Protein AF-A0A519Z9K6-F1 (afdb_monomer_lite)

Structure (mmCIF, N/CA/C/O backbone):
data_AF-A0A519Z9K6-F1
#
_entry.id   AF-A0A519Z9K6-F1
#
loop_
_atom_site.group_PDB
_atom_site.id
_atom_site.type_symbol
_atom_site.label_atom_id
_atom_site.label_alt_id
_atom_site.label_comp_id
_atom_site.label_asym_id
_atom_site.label_entity_id
_atom_site.label_seq_id
_atom_site.pdbx_PDB_ins_code
_atom_site.Cartn_x
_atom_site.Cartn_y
_atom_site.Cartn_z
_atom_site.occupancy
_atom_site.B_iso_or_equiv
_atom_site.auth_seq_id
_atom_site.auth_comp_id
_atom_site.auth_asym_id
_atom_site.auth_atom_id
_atom_site.pdbx_PDB_model_num
ATOM 1 N N . MET A 1 1 ? 43.799 5.092 -38.089 1.00 51.88 1 MET A N 1
ATOM 2 C CA . MET A 1 1 ? 42.741 4.509 -38.948 1.00 51.88 1 MET A CA 1
ATOM 3 C C . MET A 1 1 ? 41.615 5.536 -39.103 1.00 51.88 1 MET A C 1
ATOM 5 O O . MET A 1 1 ? 40.994 5.881 -38.106 1.00 51.88 1 MET A O 1
ATOM 9 N N . LYS A 1 2 ? 41.400 6.134 -40.289 1.00 59.06 2 LYS A N 1
ATOM 10 C CA . LYS A 1 2 ? 40.308 7.113 -40.487 1.00 59.06 2 LYS A CA 1
ATOM 11 C C . LYS A 1 2 ? 38.975 6.360 -40.448 1.00 59.06 2 LYS A C 1
ATOM 13 O O . LYS A 1 2 ? 38.689 5.586 -41.353 1.00 59.06 2 LYS A O 1
ATOM 18 N N . LEU A 1 3 ? 38.186 6.574 -39.397 1.00 62.19 3 LEU A N 1
ATOM 19 C CA . LEU A 1 3 ? 36.852 5.987 -39.255 1.00 62.19 3 LEU A CA 1
ATOM 20 C C . LEU A 1 3 ? 36.009 6.323 -40.500 1.00 62.19 3 LEU A C 1
ATOM 22 O O . LEU A 1 3 ? 35.874 7.504 -40.841 1.00 62.19 3 LEU A O 1
ATOM 26 N N . ASN A 1 4 ? 35.484 5.297 -41.178 1.00 84.81 4 ASN A N 1
ATOM 27 C CA . ASN A 1 4 ? 34.683 5.435 -42.397 1.00 84.81 4 ASN A CA 1
ATOM 28 C C . ASN A 1 4 ? 33.538 6.446 -42.161 1.00 84.81 4 ASN A C 1
ATOM 30 O O . ASN A 1 4 ? 32.865 6.394 -41.131 1.00 84.81 4 ASN A O 1
ATOM 34 N N . ARG A 1 5 ? 33.310 7.379 -43.098 1.00 85.00 5 ARG A N 1
ATOM 35 C CA . ARG A 1 5 ? 32.233 8.387 -43.007 1.00 85.00 5 ARG A CA 1
ATOM 36 C C . ARG A 1 5 ? 30.866 7.743 -42.747 1.00 85.00 5 ARG A C 1
ATOM 38 O O . ARG A 1 5 ? 30.080 8.303 -41.990 1.00 85.00 5 ARG A O 1
ATOM 45 N N . THR A 1 6 ? 30.614 6.562 -43.310 1.00 85.81 6 THR A N 1
ATOM 46 C CA . THR A 1 6 ? 29.388 5.787 -43.069 1.00 85.81 6 THR A CA 1
ATOM 47 C C . THR A 1 6 ? 29.288 5.327 -41.616 1.00 85.81 6 THR A C 1
ATOM 49 O O . THR A 1 6 ? 28.257 5.527 -40.984 1.00 85.81 6 THR A O 1
ATOM 52 N N . PHE A 1 7 ? 30.380 4.815 -41.043 1.00 89.81 7 PHE A N 1
ATOM 53 C CA . PHE A 1 7 ? 30.428 4.403 -39.638 1.00 89.81 7 PHE A CA 1
ATOM 54 C C . PHE A 1 7 ? 30.193 5.586 -38.687 1.00 89.81 7 PHE A C 1
ATOM 56 O O . PHE A 1 7 ? 29.423 5.471 -37.741 1.00 89.81 7 PHE A O 1
ATOM 63 N N . LYS A 1 8 ? 30.778 6.760 -38.976 1.00 88.19 8 LYS A N 1
ATOM 64 C CA . LYS A 1 8 ? 30.510 7.988 -38.202 1.00 88.19 8 LYS A CA 1
ATOM 65 C C . LYS A 1 8 ? 29.032 8.383 -38.235 1.00 88.19 8 LYS A C 1
ATOM 67 O O . LYS A 1 8 ? 28.487 8.743 -37.200 1.00 88.19 8 LYS A O 1
ATOM 72 N N . ARG A 1 9 ? 28.380 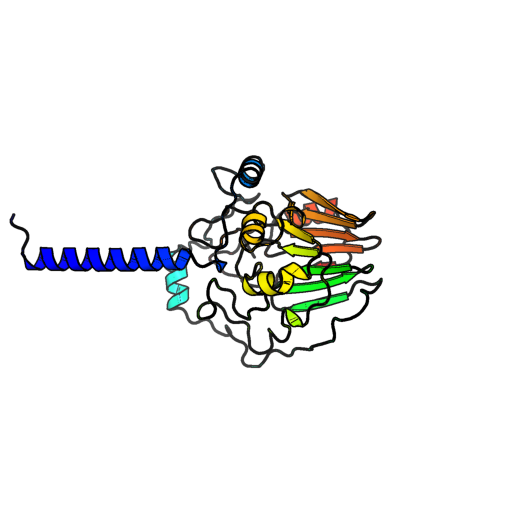8.303 -39.402 1.00 92.00 9 ARG A N 1
ATOM 73 C CA . ARG A 1 9 ? 26.944 8.603 -39.543 1.00 92.00 9 ARG A CA 1
ATOM 74 C C . ARG A 1 9 ? 26.070 7.608 -38.778 1.00 92.00 9 ARG A C 1
ATOM 76 O O . ARG A 1 9 ? 25.154 8.046 -38.096 1.00 92.00 9 ARG A O 1
ATOM 83 N N . ILE A 1 10 ? 26.385 6.311 -38.840 1.00 93.50 10 ILE A N 1
ATOM 84 C CA . ILE A 1 10 ? 25.684 5.268 -38.070 1.00 93.50 10 ILE A CA 1
ATOM 85 C C . ILE A 1 10 ? 25.831 5.525 -36.568 1.00 93.50 10 ILE A C 1
ATOM 87 O O . ILE A 1 10 ? 24.842 5.516 -35.846 1.00 93.50 10 ILE A O 1
ATOM 91 N N . MET A 1 11 ? 27.044 5.818 -36.098 1.00 93.69 11 MET A N 1
ATOM 92 C CA . MET A 1 11 ? 27.301 6.102 -34.686 1.00 93.69 11 MET A CA 1
ATOM 93 C C . MET A 1 11 ? 26.552 7.352 -34.205 1.00 93.69 11 MET A C 1
ATOM 95 O O . MET A 1 11 ? 25.951 7.325 -33.137 1.00 93.69 11 MET A O 1
ATOM 99 N N . ILE A 1 12 ? 26.532 8.428 -35.001 1.00 94.69 12 ILE A N 1
ATOM 100 C CA . ILE A 1 12 ? 25.743 9.630 -34.689 1.00 94.69 12 ILE A CA 1
ATOM 101 C C . ILE A 1 12 ? 24.250 9.292 -34.634 1.00 94.69 12 ILE A C 1
ATOM 103 O O . ILE A 1 12 ? 23.583 9.687 -33.686 1.00 94.69 12 ILE A O 1
ATOM 107 N N . ALA A 1 13 ? 23.728 8.532 -35.601 1.00 94.75 13 ALA A N 1
ATOM 108 C CA . ALA A 1 13 ? 22.324 8.127 -35.607 1.00 94.75 13 ALA A CA 1
ATOM 109 C C . ALA A 1 13 ? 21.961 7.292 -34.368 1.00 94.75 13 ALA A C 1
ATOM 111 O O . ALA A 1 13 ? 20.952 7.569 -33.728 1.00 94.75 13 ALA A O 1
ATOM 112 N N . LEU A 1 14 ? 22.805 6.331 -33.977 1.00 95.12 14 LEU A N 1
ATOM 113 C CA . LEU A 1 14 ? 22.612 5.539 -32.758 1.00 95.12 14 LEU A CA 1
ATOM 114 C C . LEU A 1 14 ? 22.617 6.413 -31.500 1.00 95.12 14 LEU A C 1
ATOM 116 O O . LEU A 1 14 ? 21.745 6.256 -30.651 1.00 95.12 14 LEU A O 1
ATOM 120 N N . LEU A 1 15 ? 23.552 7.361 -31.391 1.00 96.00 15 LEU A N 1
ATOM 121 C CA . LEU A 1 15 ? 23.600 8.294 -30.263 1.00 96.00 15 LEU A CA 1
ATOM 122 C C . LEU A 1 15 ? 22.357 9.187 -30.204 1.00 96.00 15 LEU A C 1
ATOM 124 O O . LEU A 1 15 ? 21.832 9.419 -29.119 1.00 96.00 15 LEU A O 1
ATOM 128 N N . VAL A 1 16 ? 21.856 9.648 -31.353 1.00 96.25 16 VAL A N 1
ATOM 129 C CA . VAL A 1 16 ? 20.603 10.411 -31.424 1.00 96.25 16 VAL A CA 1
ATOM 130 C C . VAL A 1 16 ? 19.424 9.551 -30.970 1.00 96.25 16 VAL A C 1
ATOM 132 O O . VAL A 1 16 ? 18.635 10.008 -30.151 1.00 96.25 16 VAL A O 1
ATOM 135 N N . VAL A 1 17 ? 19.324 8.300 -31.430 1.00 96.06 17 VAL A N 1
ATOM 136 C CA . VAL A 1 17 ? 18.256 7.375 -31.012 1.00 96.06 17 VAL A CA 1
ATOM 137 C C . VAL A 1 17 ? 18.302 7.120 -29.503 1.00 96.06 17 VAL A C 1
ATOM 139 O O . VAL A 1 17 ? 17.273 7.223 -28.841 1.00 96.06 17 VAL A O 1
ATOM 142 N N . ILE A 1 18 ? 19.483 6.857 -28.938 1.00 95.69 18 ILE A N 1
ATOM 143 C CA . ILE A 1 18 ? 19.663 6.671 -27.489 1.00 95.69 18 ILE A CA 1
ATOM 144 C C . ILE A 1 18 ? 19.308 7.950 -26.726 1.00 95.69 18 ILE A C 1
ATOM 146 O O . ILE A 1 18 ? 18.654 7.876 -25.686 1.00 95.69 18 ILE A O 1
ATOM 150 N N . GLY A 1 19 ? 19.703 9.118 -27.239 1.00 96.69 19 GLY A N 1
ATOM 151 C CA . GLY A 1 19 ? 19.386 10.412 -26.642 1.00 96.69 19 GLY A CA 1
ATOM 152 C C . GLY A 1 19 ? 17.881 10.673 -26.602 1.00 96.69 19 GLY A C 1
ATOM 153 O O . GLY A 1 19 ? 17.344 11.008 -25.549 1.00 96.69 19 GLY A O 1
ATOM 154 N N . VAL A 1 20 ? 17.185 10.445 -27.719 1.00 96.56 20 VAL A N 1
ATOM 155 C CA . VAL A 1 20 ? 15.722 10.579 -27.813 1.00 96.56 20 VAL A CA 1
ATOM 156 C C . VAL A 1 20 ? 15.021 9.578 -26.898 1.00 96.56 20 VAL A C 1
ATOM 158 O O . VAL A 1 20 ? 14.104 9.959 -26.177 1.00 96.56 20 VAL A O 1
ATOM 161 N N . PHE A 1 21 ? 15.467 8.320 -26.875 1.00 95.56 21 PHE A N 1
ATOM 162 C CA . PHE A 1 21 ? 14.898 7.296 -26.001 1.00 95.56 21 PHE A CA 1
ATOM 163 C C . PHE A 1 21 ? 15.078 7.643 -24.518 1.00 95.56 21 PHE A C 1
ATOM 165 O O . PHE A 1 21 ? 14.119 7.604 -23.754 1.00 95.56 21 PHE A O 1
ATOM 172 N N . THR A 1 22 ? 16.283 8.056 -24.120 1.00 94.31 22 THR A N 1
ATOM 173 C CA . THR A 1 22 ? 16.575 8.490 -22.745 1.00 94.31 22 THR A CA 1
ATOM 174 C C . THR A 1 22 ? 15.705 9.677 -22.343 1.00 94.31 22 THR A C 1
ATOM 176 O O . THR A 1 22 ? 15.141 9.679 -21.252 1.00 94.31 22 THR A O 1
ATOM 179 N N . LEU A 1 23 ? 15.549 10.668 -23.228 1.00 95.50 23 LEU A N 1
ATOM 180 C CA . LEU A 1 23 ? 14.687 11.820 -22.977 1.00 95.50 23 LEU A CA 1
ATOM 181 C C . LEU A 1 23 ? 13.213 11.411 -22.850 1.00 95.50 23 LEU A C 1
ATOM 183 O O . LEU A 1 23 ? 12.525 11.894 -21.955 1.00 95.50 23 LEU A O 1
ATOM 187 N N . ALA A 1 24 ? 12.734 10.504 -23.703 1.00 94.81 24 ALA A N 1
ATOM 188 C CA . ALA A 1 24 ? 11.368 9.994 -23.634 1.00 94.81 24 ALA A CA 1
ATOM 189 C C . ALA A 1 24 ? 11.103 9.258 -22.311 1.00 94.81 24 ALA A C 1
ATOM 191 O O . ALA A 1 24 ? 10.092 9.521 -21.663 1.00 94.81 24 ALA A O 1
ATOM 192 N N . VAL A 1 25 ? 12.031 8.399 -21.869 1.00 93.12 25 VAL A N 1
ATOM 193 C CA . VAL A 1 25 ? 11.959 7.734 -20.557 1.00 93.12 25 VAL A CA 1
ATOM 194 C C . VAL A 1 25 ? 11.981 8.763 -19.429 1.00 93.12 25 VAL A C 1
ATOM 196 O O . VAL A 1 25 ? 11.166 8.677 -18.517 1.00 93.12 25 VAL A O 1
ATOM 199 N N . PHE A 1 26 ? 12.862 9.764 -19.497 1.00 94.06 26 PHE A N 1
ATOM 200 C CA . PHE A 1 26 ? 12.925 10.817 -18.486 1.00 94.06 26 PHE A CA 1
ATOM 201 C C . PHE A 1 26 ? 11.591 11.562 -18.360 1.00 94.06 26 PHE A C 1
ATOM 203 O O . PHE A 1 26 ? 11.073 11.661 -17.253 1.00 94.06 26 PHE A O 1
ATOM 210 N N . ILE A 1 27 ? 11.008 12.020 -19.475 1.00 94.06 27 ILE A N 1
ATOM 211 C CA . ILE A 1 27 ? 9.705 12.708 -19.499 1.00 94.06 27 ILE A CA 1
ATOM 212 C C . ILE A 1 27 ? 8.588 11.792 -18.983 1.00 94.06 27 ILE A C 1
ATOM 214 O O . ILE A 1 27 ? 7.723 12.239 -18.234 1.00 94.06 27 ILE A O 1
ATOM 218 N N . PHE A 1 28 ? 8.609 10.508 -19.346 1.00 94.12 28 PHE A N 1
ATOM 219 C CA . PHE A 1 28 ? 7.635 9.530 -18.864 1.00 94.12 28 PHE A CA 1
ATOM 220 C C . PHE A 1 28 ? 7.689 9.356 -17.339 1.00 94.12 28 PHE A C 1
ATOM 222 O O . PHE A 1 28 ? 6.648 9.289 -16.695 1.00 94.12 28 PHE A O 1
ATOM 229 N N . LEU A 1 29 ? 8.882 9.362 -16.743 1.00 93.25 29 LEU A N 1
ATOM 230 C CA . LEU A 1 29 ? 9.052 9.276 -15.288 1.00 93.25 29 LEU A CA 1
ATOM 231 C C . LEU A 1 29 ? 8.652 10.561 -14.540 1.00 93.25 29 LEU A C 1
ATOM 233 O O . LEU A 1 29 ? 8.567 10.531 -13.317 1.00 93.25 29 LEU A O 1
ATOM 237 N N . GLN A 1 30 ? 8.403 11.677 -15.240 1.00 92.31 30 GLN A N 1
ATOM 238 C CA . GLN A 1 30 ? 7.899 12.921 -14.634 1.00 92.31 30 GLN A CA 1
ATOM 239 C C . GLN A 1 30 ? 6.366 12.961 -14.504 1.00 92.31 30 GLN A C 1
ATOM 241 O O . GLN A 1 30 ? 5.822 13.963 -14.042 1.00 92.31 30 GLN A O 1
ATOM 246 N N . GLN A 1 31 ? 5.643 11.918 -14.933 1.00 95.25 31 GLN A N 1
ATOM 247 C CA . GLN A 1 31 ? 4.186 11.867 -14.772 1.00 95.25 31 GLN A CA 1
ATOM 248 C C . GLN A 1 31 ? 3.814 11.883 -13.283 1.00 95.25 31 GLN A C 1
ATOM 250 O O . GLN A 1 31 ? 4.420 11.180 -12.474 1.00 95.25 31 GLN A O 1
ATOM 255 N N . SER A 1 32 ? 2.779 12.642 -12.913 1.00 96.12 32 SER A N 1
ATOM 256 C CA . SER A 1 32 ? 2.402 12.831 -11.505 1.00 96.12 32 SER A CA 1
ATOM 257 C C . SER A 1 32 ? 2.052 11.528 -10.782 1.00 96.12 32 SER A C 1
ATOM 259 O O . SER A 1 32 ? 2.253 11.427 -9.575 1.00 96.12 32 SER A O 1
ATOM 261 N N . SER A 1 33 ? 1.606 10.503 -11.508 1.00 96.06 33 SER A N 1
ATOM 262 C CA . SER A 1 33 ? 1.291 9.172 -10.979 1.00 96.06 33 SER A CA 1
ATOM 263 C C . SER A 1 33 ? 2.494 8.433 -10.371 1.00 96.06 33 SER A C 1
ATOM 265 O O . SER A 1 33 ? 2.295 7.541 -9.543 1.00 96.06 33 SER A O 1
ATOM 267 N N . PHE A 1 34 ? 3.735 8.805 -10.712 1.00 96.94 34 PHE A N 1
ATOM 268 C CA . PHE A 1 34 ? 4.944 8.293 -10.048 1.00 96.94 34 PHE A CA 1
ATOM 269 C C . PHE A 1 34 ? 5.115 8.843 -8.622 1.00 96.94 34 PHE A C 1
ATOM 271 O O . PHE A 1 34 ? 5.795 8.232 -7.799 1.00 96.94 34 PHE A O 1
ATOM 278 N N . GLY A 1 35 ? 4.458 9.962 -8.305 1.00 97.06 35 GLY A N 1
ATOM 279 C CA . GLY A 1 35 ? 4.530 10.633 -7.011 1.00 97.06 35 GLY A CA 1
ATOM 280 C C . GLY A 1 35 ? 5.929 11.171 -6.685 1.00 97.06 35 GLY A C 1
ATOM 281 O O . GLY A 1 35 ? 6.705 11.489 -7.584 1.00 97.06 35 GLY A O 1
ATOM 282 N N . ALA A 1 36 ? 6.259 11.281 -5.395 1.00 97.19 36 ALA A N 1
ATOM 283 C CA . ALA A 1 36 ? 7.544 11.803 -4.933 1.00 97.19 36 ALA A CA 1
ATOM 284 C C . ALA A 1 36 ? 8.249 10.850 -3.959 1.00 97.19 36 ALA A C 1
ATOM 286 O O . ALA A 1 36 ? 7.609 10.159 -3.173 1.00 97.19 36 ALA A O 1
ATOM 287 N N . ALA A 1 37 ? 9.583 10.857 -3.977 1.00 96.69 37 ALA A N 1
ATOM 288 C CA . ALA A 1 37 ? 10.380 10.155 -2.976 1.00 96.69 37 ALA A CA 1
ATOM 289 C C . ALA A 1 37 ? 10.351 10.894 -1.620 1.00 96.69 37 ALA A C 1
ATOM 291 O O . ALA A 1 37 ? 10.241 12.127 -1.601 1.00 96.69 37 ALA A O 1
ATOM 292 N N . PRO A 1 38 ? 10.525 10.186 -0.485 1.00 97.88 38 PRO A N 1
ATOM 293 C CA . PRO A 1 38 ? 10.701 10.825 0.814 1.00 97.88 38 PRO A CA 1
ATOM 294 C C . PRO A 1 38 ? 11.820 11.872 0.795 1.00 97.88 38 PRO A C 1
ATOM 296 O O . PRO A 1 38 ? 12.921 11.623 0.304 1.00 97.88 38 PRO A O 1
ATOM 299 N N . SER A 1 39 ? 11.550 13.041 1.371 1.00 98.00 39 SER A N 1
ATOM 300 C CA . SER A 1 39 ? 12.506 14.144 1.500 1.00 98.00 39 SER A CA 1
ATOM 301 C C . SER A 1 39 ? 12.375 14.825 2.869 1.00 98.00 39 SER A C 1
ATOM 303 O O . SER A 1 39 ? 11.468 14.508 3.645 1.00 98.00 39 SER A O 1
ATOM 305 N N . GLY A 1 40 ? 13.315 15.716 3.204 1.00 97.88 40 GLY A N 1
ATOM 306 C CA . GLY A 1 40 ? 13.288 16.494 4.448 1.00 97.88 40 GLY A CA 1
ATOM 307 C C . GLY A 1 40 ? 13.129 15.634 5.709 1.00 97.88 40 GLY A C 1
ATOM 308 O O . GLY A 1 40 ? 13.752 14.581 5.843 1.00 97.88 40 GLY A O 1
ATOM 309 N N . ALA A 1 41 ? 12.260 16.067 6.626 1.00 97.94 41 ALA A N 1
ATOM 310 C CA . ALA A 1 41 ? 12.020 15.380 7.899 1.00 97.94 41 ALA A CA 1
ATOM 311 C C . ALA A 1 41 ? 11.522 13.932 7.730 1.00 97.94 41 ALA A C 1
ATOM 313 O O . ALA A 1 41 ? 11.891 13.061 8.522 1.00 97.94 41 ALA A O 1
ATOM 314 N N . ARG A 1 42 ? 10.734 13.654 6.681 1.00 98.25 42 ARG A N 1
ATOM 315 C CA . ARG A 1 42 ? 10.255 12.300 6.371 1.00 98.25 42 ARG A CA 1
ATOM 316 C C . ARG A 1 42 ? 11.408 11.382 5.982 1.00 98.25 42 ARG A C 1
ATOM 318 O O . ARG A 1 42 ? 11.492 10.274 6.499 1.00 98.25 42 ARG A O 1
ATOM 325 N N . LEU A 1 43 ? 12.333 11.853 5.143 1.00 98.56 43 LEU A N 1
ATOM 326 C CA . LEU A 1 43 ? 13.529 11.084 4.785 1.00 98.56 43 LEU A CA 1
ATOM 327 C C . LEU A 1 43 ? 14.423 10.815 6.003 1.00 98.56 43 LEU A C 1
ATOM 329 O O . LEU A 1 43 ? 14.932 9.710 6.155 1.00 98.56 43 LEU A O 1
ATOM 333 N N . GLU A 1 44 ? 14.587 11.792 6.894 1.00 98.56 44 GLU A N 1
ATOM 334 C CA . GLU A 1 44 ? 15.351 11.591 8.132 1.00 98.56 44 GLU A CA 1
ATOM 335 C C . GLU A 1 44 ? 14.660 10.623 9.102 1.00 98.56 44 GLU A C 1
ATOM 337 O O . GLU A 1 44 ? 15.323 9.958 9.896 1.00 98.56 44 GLU A O 1
ATOM 342 N N . ARG A 1 45 ? 13.329 10.498 9.057 1.00 98.38 45 ARG A N 1
ATOM 343 C CA . ARG A 1 45 ? 12.614 9.431 9.771 1.00 98.38 45 ARG A CA 1
ATOM 344 C C . ARG A 1 45 ? 12.811 8.071 9.098 1.00 98.38 45 ARG A C 1
ATOM 346 O O . ARG A 1 45 ? 13.161 7.128 9.793 1.00 98.38 45 ARG A O 1
ATOM 353 N N . VAL A 1 46 ? 12.683 7.992 7.772 1.00 98.75 46 VAL A N 1
ATOM 354 C CA . VAL A 1 46 ? 12.970 6.778 6.983 1.00 98.75 46 VAL A CA 1
ATOM 355 C C . VAL A 1 46 ? 14.370 6.243 7.288 1.00 98.75 46 VAL A C 1
ATOM 357 O O . VAL A 1 46 ? 14.514 5.078 7.620 1.00 98.75 46 VAL A O 1
ATOM 360 N N . LYS A 1 47 ? 15.401 7.093 7.283 1.00 98.50 47 LYS A N 1
ATOM 361 C CA . LYS A 1 47 ? 16.786 6.682 7.583 1.00 98.50 47 LYS A CA 1
ATOM 362 C C . LYS A 1 47 ? 17.011 6.185 9.017 1.00 98.50 47 LYS A C 1
ATOM 364 O O . LYS A 1 47 ? 18.030 5.553 9.270 1.00 98.50 47 LYS A O 1
ATOM 369 N N . ARG A 1 48 ? 16.120 6.520 9.957 1.00 98.31 48 ARG A N 1
ATOM 370 C CA . ARG A 1 48 ? 16.185 6.074 11.362 1.00 98.31 48 ARG A CA 1
ATOM 371 C C . ARG A 1 48 ? 15.429 4.770 11.610 1.00 98.31 48 ARG A C 1
ATOM 373 O O . ARG A 1 48 ? 15.577 4.199 12.686 1.00 98.31 48 ARG A O 1
ATOM 380 N N . SER A 1 49 ? 14.630 4.329 10.644 1.00 98.50 49 SER A N 1
ATOM 381 C CA . SER A 1 49 ? 13.929 3.054 10.690 1.00 98.50 49 SER A CA 1
ATOM 382 C C . SER A 1 49 ? 14.932 1.895 10.783 1.00 98.50 49 SER A C 1
ATOM 384 O O . SER A 1 49 ? 15.854 1.838 9.964 1.00 98.50 49 SER A O 1
ATOM 386 N N . PRO A 1 50 ? 14.779 0.948 11.726 1.00 97.69 50 PRO A N 1
ATOM 387 C CA . PRO A 1 50 ? 15.630 -0.243 11.776 1.00 97.69 50 PRO A CA 1
ATOM 388 C C . PRO A 1 50 ? 15.476 -1.165 10.552 1.00 97.69 50 PRO A C 1
ATOM 390 O O . PRO A 1 50 ? 16.315 -2.034 10.327 1.00 97.69 50 PRO A O 1
ATOM 393 N N . GLN A 1 51 ? 14.424 -0.978 9.756 1.00 97.44 51 GLN A N 1
ATOM 394 C CA . GLN A 1 51 ? 14.113 -1.711 8.535 1.00 97.44 51 GLN A CA 1
ATOM 395 C C . GLN A 1 51 ? 14.798 -1.091 7.309 1.00 97.44 51 GLN A C 1
ATOM 397 O O . GLN A 1 51 ? 14.809 -1.713 6.247 1.00 97.44 51 GLN A O 1
ATOM 402 N N . TYR A 1 52 ? 15.354 0.121 7.427 1.00 98.25 52 TYR A N 1
ATOM 403 C CA . TYR A 1 52 ? 16.017 0.831 6.337 1.00 98.25 52 TYR A CA 1
ATOM 404 C C . TYR A 1 52 ? 17.537 0.634 6.399 1.00 98.25 52 TYR A C 1
ATOM 406 O O . TYR A 1 52 ? 18.249 1.305 7.144 1.00 98.25 52 TYR A O 1
ATOM 414 N N . VAL A 1 53 ? 18.043 -0.293 5.588 1.00 96.75 53 VAL A N 1
ATOM 415 C CA . VAL A 1 53 ? 19.443 -0.739 5.580 1.00 96.75 53 VAL A CA 1
ATOM 416 C C . VAL A 1 53 ? 20.065 -0.441 4.216 1.00 96.75 53 VAL A C 1
ATOM 418 O O . VAL A 1 53 ? 19.431 -0.621 3.180 1.00 96.75 53 VAL A O 1
ATOM 421 N N . ASP A 1 54 ? 21.296 0.076 4.201 1.00 95.38 54 ASP A N 1
ATOM 422 C CA . ASP A 1 54 ? 22.058 0.376 2.975 1.00 95.38 54 ASP A CA 1
ATOM 423 C C . ASP A 1 54 ? 21.296 1.221 1.935 1.00 95.38 54 ASP A C 1
ATOM 425 O O . ASP A 1 54 ? 21.475 1.111 0.721 1.00 95.38 54 ASP A O 1
ATOM 429 N N . GLY A 1 55 ? 20.438 2.120 2.423 1.00 96.75 55 GLY A N 1
ATOM 430 C CA . GLY A 1 55 ? 19.669 3.029 1.583 1.00 96.75 55 GLY A CA 1
ATOM 431 C C . GLY A 1 55 ? 18.389 2.432 0.999 1.00 96.75 55 GLY A C 1
ATOM 432 O O . GLY A 1 55 ? 17.862 3.021 0.056 1.00 96.75 55 GLY A O 1
ATOM 433 N N . ALA A 1 56 ? 17.875 1.315 1.507 1.00 97.81 56 ALA A N 1
ATOM 434 C CA . ALA A 1 56 ? 16.587 0.756 1.109 1.00 97.81 56 ALA A CA 1
ATOM 435 C C . ALA A 1 56 ? 15.898 0.045 2.282 1.00 97.81 56 ALA A C 1
ATOM 437 O O . ALA A 1 56 ? 16.554 -0.445 3.195 1.00 97.81 56 ALA A O 1
ATOM 438 N N . PHE A 1 57 ? 14.573 -0.055 2.247 1.00 98.50 57 PHE A N 1
ATOM 439 C CA . PHE A 1 57 ? 13.855 -0.949 3.149 1.00 98.50 57 PHE A CA 1
ATOM 440 C C . PHE A 1 57 ? 14.156 -2.417 2.819 1.00 98.50 57 PHE A C 1
ATOM 442 O O . PHE A 1 57 ? 14.301 -2.789 1.647 1.00 98.50 57 PHE A O 1
ATOM 449 N N . ALA A 1 58 ? 14.241 -3.247 3.857 1.00 97.62 58 ALA A N 1
ATOM 450 C CA . ALA A 1 58 ? 14.560 -4.665 3.763 1.00 97.62 58 ALA A CA 1
ATOM 451 C C . ALA A 1 58 ? 13.541 -5.536 4.514 1.00 97.62 58 ALA A C 1
ATOM 453 O O . ALA A 1 58 ? 12.982 -5.148 5.539 1.00 97.62 58 ALA A O 1
ATOM 454 N N . ASN A 1 59 ? 13.326 -6.748 4.001 1.00 97.44 59 ASN A N 1
ATOM 455 C CA . ASN A 1 59 ? 12.521 -7.768 4.671 1.00 97.44 59 ASN A CA 1
ATOM 456 C C . ASN A 1 59 ? 13.271 -8.371 5.869 1.00 97.44 59 ASN A C 1
ATOM 458 O O . ASN A 1 59 ? 14.499 -8.376 5.904 1.00 97.44 59 ASN A O 1
ATOM 462 N N . GLN A 1 60 ? 12.526 -8.937 6.826 1.00 95.44 60 GLN A N 1
ATOM 463 C CA . GLN A 1 60 ? 13.106 -9.618 7.996 1.00 95.44 60 GLN A CA 1
ATOM 464 C C . GLN A 1 60 ? 13.874 -10.888 7.608 1.00 95.44 60 GLN A C 1
ATOM 466 O O . GLN A 1 60 ? 14.922 -11.181 8.180 1.00 95.44 60 GLN A O 1
ATOM 471 N N . SER A 1 61 ? 13.348 -11.628 6.632 1.00 96.00 61 SER A N 1
ATOM 472 C CA . SER A 1 61 ? 14.017 -12.776 6.022 1.00 96.00 61 SER A CA 1
ATOM 473 C C . SER A 1 61 ? 14.600 -12.405 4.665 1.00 96.00 61 SER A C 1
ATOM 475 O O . SER A 1 61 ? 14.057 -11.560 3.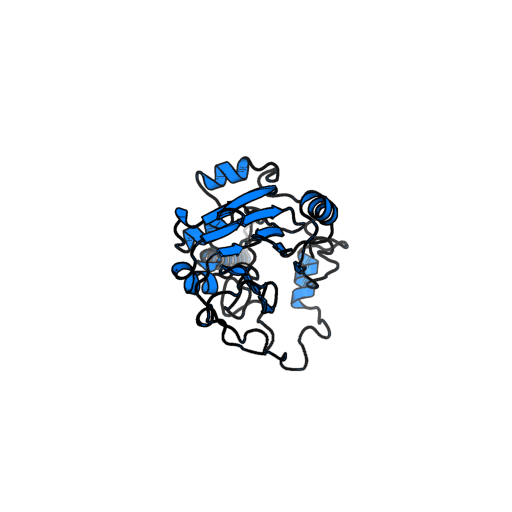943 1.00 96.00 61 SER A O 1
ATOM 477 N N . GLU A 1 62 ? 15.673 -13.099 4.279 1.00 94.31 62 GLU A N 1
ATOM 478 C CA . GLU A 1 62 ? 16.275 -12.958 2.955 1.00 94.31 62 GLU A CA 1
ATOM 479 C C . GLU A 1 62 ? 15.207 -13.116 1.865 1.00 94.31 62 GLU A C 1
ATOM 481 O O . GLU A 1 62 ? 14.456 -14.094 1.812 1.00 94.31 62 GLU A O 1
ATOM 486 N N . THR A 1 63 ? 15.098 -12.101 1.015 1.00 95.12 63 THR A N 1
ATOM 487 C CA . THR A 1 63 ? 14.073 -12.024 -0.024 1.00 95.12 63 THR A CA 1
ATOM 488 C C . THR A 1 63 ? 14.741 -11.512 -1.295 1.00 95.12 63 THR A C 1
ATOM 490 O O . THR A 1 63 ? 14.813 -10.298 -1.505 1.00 95.12 63 THR A O 1
ATOM 493 N N . PRO A 1 64 ? 15.311 -12.410 -2.119 1.00 92.62 64 PRO A N 1
ATOM 494 C CA . PRO A 1 64 ? 15.957 -12.002 -3.356 1.00 92.62 64 PRO A CA 1
ATOM 495 C C . PRO A 1 64 ? 14.919 -11.413 -4.314 1.00 92.62 64 PRO A C 1
ATOM 497 O O . PRO A 1 64 ? 13.759 -11.822 -4.325 1.00 92.62 64 PRO A O 1
ATOM 500 N N . THR A 1 65 ? 15.347 -10.470 -5.157 1.00 89.50 65 THR A N 1
ATOM 501 C CA . THR A 1 65 ? 14.464 -9.854 -6.164 1.00 89.50 65 THR A CA 1
ATOM 502 C C . THR A 1 65 ? 13.854 -10.883 -7.113 1.00 89.50 65 THR A C 1
ATOM 504 O O . THR A 1 65 ? 12.718 -10.709 -7.546 1.00 89.50 65 THR A O 1
ATOM 507 N N . PHE A 1 66 ? 14.607 -11.938 -7.428 1.00 92.50 66 PHE A N 1
ATOM 508 C CA . PHE A 1 66 ? 14.139 -13.055 -8.230 1.00 92.50 66 PHE A CA 1
ATOM 509 C C . PHE A 1 66 ? 14.400 -14.377 -7.510 1.00 92.50 66 PHE A C 1
ATOM 511 O O . PHE A 1 66 ? 15.416 -14.554 -6.841 1.00 92.50 66 PHE A O 1
ATOM 518 N N . THR A 1 67 ? 13.484 -15.318 -7.684 1.00 92.38 67 THR A N 1
ATOM 519 C CA . THR A 1 67 ? 13.553 -16.694 -7.178 1.00 92.38 67 THR A CA 1
ATOM 520 C C . THR A 1 67 ? 13.567 -17.677 -8.352 1.00 92.38 67 THR A C 1
ATOM 522 O O . THR A 1 67 ? 13.481 -17.270 -9.513 1.00 92.38 67 THR A O 1
ATOM 525 N N . GLY A 1 68 ? 13.782 -18.968 -8.077 1.00 88.44 68 GLY A N 1
ATOM 526 C CA . GLY A 1 68 ? 13.732 -20.012 -9.110 1.00 88.44 68 GLY A CA 1
ATOM 527 C C . GLY A 1 68 ? 14.773 -19.868 -10.231 1.00 88.44 68 GLY A C 1
ATOM 528 O O . GLY A 1 68 ? 14.544 -20.346 -11.336 1.00 88.44 68 GLY A O 1
ATOM 529 N N . GLY A 1 69 ? 15.890 -19.169 -9.984 1.00 88.75 69 GLY A N 1
ATOM 530 C CA . GLY A 1 69 ? 16.894 -18.852 -11.012 1.00 88.75 69 GLY A CA 1
ATOM 531 C C . GLY A 1 69 ? 16.459 -17.767 -12.007 1.00 88.75 69 GLY A C 1
ATOM 532 O O . GLY A 1 69 ? 17.129 -17.554 -13.017 1.00 88.75 69 GLY A O 1
ATOM 533 N N . GLY A 1 70 ? 15.346 -17.081 -11.735 1.00 88.50 70 GLY A N 1
ATOM 534 C CA . GLY A 1 70 ? 14.859 -15.974 -12.542 1.00 88.50 70 GLY A CA 1
ATOM 535 C C . GLY A 1 70 ? 15.835 -14.799 -12.582 1.00 88.50 70 GLY A C 1
ATOM 536 O O . GLY A 1 70 ? 16.561 -14.504 -11.637 1.00 88.50 70 GLY A O 1
ATOM 537 N N . THR A 1 71 ? 15.820 -14.092 -13.701 1.00 92.44 71 THR A N 1
ATOM 538 C CA . THR A 1 71 ? 16.503 -12.819 -13.916 1.00 92.44 71 THR A CA 1
ATOM 539 C C . THR A 1 71 ? 15.536 -11.822 -14.543 1.00 92.44 71 THR A C 1
ATOM 541 O O . THR A 1 71 ? 14.490 -12.195 -15.084 1.00 92.44 71 THR A O 1
ATOM 544 N N . PHE A 1 72 ? 15.918 -10.545 -14.561 1.00 89.94 72 PHE A N 1
ATOM 545 C CA . PHE A 1 72 ? 15.167 -9.521 -15.286 1.00 89.94 72 PHE A CA 1
ATOM 546 C C . PHE A 1 72 ? 14.921 -9.915 -16.754 1.00 89.94 72 PHE A C 1
ATOM 548 O O . PHE A 1 72 ? 13.811 -9.758 -17.259 1.00 89.94 72 PHE A O 1
ATOM 555 N N . PHE A 1 73 ? 15.927 -10.493 -17.423 1.00 92.44 73 PHE A N 1
ATOM 556 C CA . PHE A 1 73 ? 15.805 -10.926 -18.815 1.00 92.44 73 PHE A CA 1
ATOM 557 C C . PHE A 1 73 ? 14.768 -12.040 -18.987 1.00 92.44 73 PHE A C 1
ATOM 559 O O . PHE A 1 73 ? 13.919 -11.936 -19.867 1.00 92.44 73 PHE A O 1
ATOM 566 N N . SER A 1 74 ? 14.783 -13.075 -18.140 1.00 92.00 74 SER A N 1
ATOM 567 C CA . SER A 1 74 ? 13.796 -14.162 -18.230 1.00 92.00 74 SER A CA 1
ATOM 568 C C . SER A 1 74 ? 12.376 -13.694 -17.914 1.00 92.00 74 SER A C 1
ATOM 570 O O . SER A 1 74 ? 11.434 -14.147 -18.556 1.00 92.00 74 SER A O 1
ATOM 572 N N . VAL A 1 75 ? 12.211 -12.764 -16.964 1.00 90.19 75 VAL A N 1
ATOM 573 C CA . VAL A 1 75 ? 10.898 -12.179 -16.649 1.00 90.19 75 VAL A CA 1
ATOM 574 C C . VAL A 1 75 ? 10.380 -11.377 -17.842 1.00 90.19 75 VAL A C 1
ATOM 576 O O . VAL A 1 75 ? 9.243 -11.576 -18.261 1.00 90.19 75 VAL A O 1
ATOM 579 N N . MET A 1 76 ? 11.225 -10.529 -18.437 1.00 90.69 76 MET A N 1
ATOM 580 C CA . MET A 1 76 ? 10.859 -9.733 -19.611 1.00 90.69 76 MET A CA 1
ATOM 581 C C . MET A 1 76 ? 10.559 -10.610 -20.833 1.00 90.69 76 MET A C 1
ATOM 583 O O . MET A 1 76 ? 9.576 -10.383 -21.536 1.00 90.69 76 MET A O 1
ATOM 587 N N . TYR A 1 77 ? 11.370 -11.645 -21.064 1.00 92.50 77 TYR A N 1
ATOM 588 C CA . TYR A 1 77 ? 11.136 -12.624 -22.121 1.00 92.50 77 TYR A CA 1
ATOM 589 C C . TYR A 1 77 ? 9.782 -13.313 -21.933 1.00 92.50 77 TYR A C 1
ATOM 591 O O . TYR A 1 77 ? 8.967 -13.334 -22.853 1.00 92.50 77 TYR A O 1
ATOM 599 N N . ASN A 1 78 ? 9.497 -13.801 -20.723 1.00 89.56 78 ASN A N 1
ATOM 600 C CA . ASN A 1 78 ? 8.230 -14.460 -20.436 1.00 89.56 78 ASN A CA 1
ATOM 601 C C . ASN A 1 78 ? 7.033 -13.510 -20.547 1.00 89.56 78 ASN A C 1
ATOM 603 O O . ASN A 1 78 ? 5.974 -13.914 -21.016 1.00 89.56 78 ASN A O 1
ATOM 607 N N . PHE A 1 79 ? 7.185 -12.248 -20.150 1.00 86.88 79 PHE A N 1
ATOM 608 C CA . PHE A 1 79 ? 6.131 -11.248 -20.294 1.00 86.88 79 PHE A CA 1
ATOM 609 C C . PHE A 1 79 ? 5.764 -10.995 -21.766 1.00 86.88 79 PHE A C 1
ATOM 611 O O . PHE A 1 79 ? 4.584 -10.855 -22.084 1.00 86.88 79 PHE A O 1
ATOM 618 N N . LEU A 1 80 ? 6.758 -10.954 -22.661 1.00 89.31 80 LEU A N 1
ATOM 619 C CA . LEU A 1 80 ? 6.555 -10.639 -24.080 1.00 89.31 80 LEU A CA 1
ATOM 620 C C . LEU A 1 80 ? 6.174 -11.853 -24.933 1.00 89.31 80 LEU A C 1
ATOM 622 O O . LEU A 1 80 ? 5.434 -11.702 -25.904 1.00 89.31 80 LEU A O 1
ATOM 626 N N . PHE A 1 81 ? 6.694 -13.038 -24.604 1.00 92.88 81 PHE A N 1
ATOM 627 C CA . PHE A 1 81 ? 6.645 -14.196 -25.501 1.00 92.88 81 PHE A CA 1
ATOM 628 C C . PHE A 1 81 ? 5.920 -15.415 -24.926 1.00 92.88 81 PHE A C 1
ATOM 630 O O . PHE A 1 81 ? 5.486 -16.270 -25.701 1.00 92.88 81 PHE A O 1
ATOM 637 N N . THR A 1 82 ? 5.738 -15.510 -23.606 1.00 89.81 82 THR A N 1
ATOM 638 C CA . THR A 1 82 ? 5.056 -16.662 -23.003 1.00 89.81 82 THR A CA 1
ATOM 639 C C . THR A 1 82 ? 3.547 -16.457 -23.007 1.00 89.81 82 THR A C 1
ATOM 641 O O . THR A 1 82 ? 3.022 -15.455 -22.519 1.00 89.81 82 THR A O 1
ATOM 644 N N . LYS A 1 83 ? 2.826 -17.445 -23.542 1.00 86.06 83 LYS A N 1
ATOM 645 C CA . LYS A 1 83 ? 1.368 -17.520 -23.438 1.00 86.06 83 LYS A CA 1
ATOM 646 C C . LYS A 1 83 ? 1.000 -18.263 -22.162 1.00 86.06 83 LYS A C 1
ATOM 648 O O . LYS A 1 83 ? 1.441 -19.389 -21.961 1.00 86.06 83 LYS A O 1
ATOM 653 N N . TYR A 1 84 ? 0.179 -17.635 -21.331 1.00 85.62 84 TYR A N 1
ATOM 654 C CA . TYR A 1 84 ? -0.362 -18.244 -20.122 1.00 85.62 84 TYR A CA 1
ATOM 655 C C . TYR A 1 84 ? -1.811 -18.648 -20.371 1.00 85.62 84 TYR A C 1
ATOM 657 O O . TYR A 1 84 ? -2.633 -17.812 -20.756 1.00 85.62 84 TYR A O 1
ATOM 665 N N . GLU A 1 85 ? -2.115 -19.926 -20.168 1.00 87.00 85 GLU A N 1
ATOM 666 C CA . GLU A 1 85 ? -3.491 -20.416 -20.204 1.00 87.00 85 GLU A CA 1
ATOM 667 C C . GLU A 1 85 ? -4.298 -19.813 -19.049 1.00 87.00 85 GLU A C 1
ATOM 669 O O . GLU A 1 85 ? -3.770 -19.625 -17.953 1.00 87.00 85 GLU A O 1
ATOM 674 N N . ARG A 1 86 ? -5.583 -19.518 -19.290 1.00 85.56 86 ARG A N 1
ATOM 675 C CA . ARG A 1 86 ? -6.521 -18.988 -18.278 1.00 85.56 86 ARG A CA 1
ATOM 676 C C . ARG A 1 86 ? -6.055 -17.691 -17.595 1.00 85.56 86 ARG A C 1
ATOM 678 O O . ARG A 1 86 ? -6.390 -17.438 -16.444 1.00 85.56 86 ARG A O 1
ATOM 685 N N . LYS A 1 87 ? -5.299 -16.847 -18.311 1.00 86.31 87 LYS A N 1
ATOM 686 C CA . LYS A 1 87 ? -4.899 -15.509 -17.832 1.00 86.31 87 LYS A CA 1
ATOM 687 C C . LYS A 1 87 ? -6.091 -14.558 -17.666 1.00 86.31 87 LYS A C 1
ATOM 689 O O . LYS A 1 87 ? -6.033 -13.647 -16.847 1.00 86.31 87 LYS A O 1
ATOM 694 N N . LEU A 1 88 ? -7.128 -14.738 -18.479 1.00 89.75 88 LEU A N 1
ATOM 695 C CA . LEU A 1 88 ? -8.379 -13.991 -18.417 1.00 89.75 88 LEU A CA 1
ATOM 696 C C . LEU A 1 88 ? -9.523 -14.987 -18.194 1.00 89.75 88 LEU A C 1
ATOM 698 O O . LEU A 1 88 ? -9.449 -16.091 -18.740 1.00 89.75 88 LEU A O 1
ATOM 702 N N . PRO A 1 89 ? -10.559 -14.625 -17.420 1.00 91.44 89 PRO A N 1
ATOM 703 C CA . PRO A 1 89 ? -11.772 -15.425 -17.345 1.00 91.44 89 PRO A CA 1
ATOM 704 C C . PRO A 1 89 ? -12.509 -15.399 -18.693 1.00 91.44 89 PRO A C 1
ATOM 706 O O . PRO A 1 89 ? -12.575 -14.364 -19.354 1.00 91.44 89 PRO A O 1
ATOM 709 N N . ASP A 1 90 ? -13.112 -16.526 -19.076 1.00 93.00 90 ASP A N 1
ATOM 710 C CA . ASP A 1 90 ? -13.914 -16.647 -20.308 1.00 93.00 90 ASP A CA 1
ATOM 711 C C . ASP A 1 90 ? -15.331 -16.048 -20.163 1.00 93.00 90 ASP A C 1
ATOM 713 O O . ASP A 1 90 ? -16.167 -16.150 -21.062 1.00 93.00 90 ASP A O 1
ATOM 717 N N . PHE A 1 91 ? -15.627 -15.444 -19.011 1.00 93.81 91 PHE A N 1
ATOM 718 C CA . PHE A 1 91 ? -16.912 -14.851 -18.662 1.00 93.81 91 PHE A CA 1
ATOM 719 C C . PHE A 1 91 ? -16.714 -13.546 -17.883 1.00 93.81 91 PHE A C 1
ATOM 721 O O . PHE A 1 91 ? -15.680 -13.325 -17.253 1.00 93.81 91 PHE A O 1
ATOM 728 N N . VAL A 1 92 ? -17.735 -12.687 -17.912 1.00 94.62 92 VAL A N 1
ATOM 729 C CA . VAL A 1 92 ? -17.790 -11.468 -17.094 1.00 94.62 92 VAL A CA 1
ATOM 730 C C . VAL A 1 92 ? -17.958 -11.869 -15.634 1.00 94.62 92 VAL A C 1
ATOM 732 O O . VAL A 1 92 ? -18.876 -12.626 -15.309 1.00 94.62 92 VAL A O 1
ATOM 735 N N . LEU A 1 93 ? -17.093 -11.366 -14.754 1.00 94.38 93 LEU A N 1
ATOM 736 C CA . LEU A 1 93 ? -17.173 -11.695 -13.335 1.00 94.38 93 LEU A CA 1
ATOM 737 C C . LEU A 1 93 ? -18.496 -11.178 -12.741 1.00 94.38 93 LEU A C 1
ATOM 739 O O . LEU A 1 93 ? -18.862 -10.022 -12.979 1.00 94.38 93 LEU A O 1
ATOM 743 N N . PRO A 1 94 ? -19.237 -12.015 -11.991 1.00 94.06 94 PRO A N 1
ATOM 744 C CA . PRO A 1 94 ? -20.487 -11.594 -11.381 1.00 94.06 94 PRO A CA 1
ATOM 745 C C . PRO A 1 94 ? -20.201 -10.596 -10.259 1.00 94.06 94 PRO A C 1
ATOM 747 O O . PRO A 1 94 ? -19.492 -10.913 -9.307 1.00 94.06 94 PRO A O 1
ATOM 750 N N . SER A 1 95 ? -20.808 -9.416 -10.351 1.00 93.00 95 SER A N 1
ATOM 751 C CA . SER A 1 95 ? -20.628 -8.349 -9.370 1.00 93.00 95 SER A CA 1
ATOM 752 C C . SER A 1 95 ? -21.959 -7.805 -8.890 1.00 93.00 95 SER A C 1
ATOM 754 O O . SER A 1 95 ? -22.891 -7.598 -9.668 1.00 93.00 95 SER A O 1
ATOM 756 N N . ILE A 1 96 ? -22.039 -7.558 -7.584 1.00 90.75 96 ILE A N 1
ATOM 757 C CA . ILE A 1 96 ? -23.222 -7.008 -6.930 1.00 90.75 96 ILE A CA 1
ATOM 758 C C . ILE A 1 96 ? -22.862 -5.615 -6.429 1.00 90.75 96 ILE A C 1
ATOM 760 O O . ILE A 1 96 ? -22.081 -5.460 -5.491 1.00 90.75 96 ILE A O 1
ATOM 764 N N . LYS A 1 97 ? -23.463 -4.599 -7.048 1.00 91.88 97 LYS A N 1
ATOM 765 C CA . LYS A 1 97 ? -23.379 -3.225 -6.561 1.00 91.88 97 LYS A CA 1
ATOM 766 C C . LYS A 1 97 ? -24.494 -2.978 -5.548 1.00 91.88 97 LYS A C 1
ATOM 768 O O . LYS A 1 97 ? -25.655 -3.285 -5.816 1.00 91.88 97 LYS A O 1
ATOM 773 N N . ARG A 1 98 ? -24.136 -2.446 -4.386 1.00 89.62 98 ARG A N 1
ATOM 774 C CA . ARG A 1 98 ? -25.048 -2.030 -3.319 1.00 89.62 98 ARG A CA 1
ATOM 775 C C . ARG A 1 98 ? -24.810 -0.558 -3.017 1.00 89.62 98 ARG A C 1
ATOM 777 O O . ARG A 1 98 ? -23.756 -0.018 -3.348 1.00 89.62 98 ARG A O 1
ATOM 784 N N . ASP A 1 99 ? -25.807 0.075 -2.418 1.00 90.19 99 ASP A N 1
ATOM 785 C CA . ASP A 1 99 ? -25.621 1.400 -1.843 1.00 90.19 99 ASP A CA 1
ATOM 786 C C . ASP A 1 99 ? -24.711 1.276 -0.615 1.00 90.19 99 ASP A C 1
ATOM 788 O O . ASP A 1 99 ? -25.005 0.500 0.294 1.00 90.19 99 ASP A O 1
ATOM 792 N N . LEU A 1 100 ? -23.587 1.992 -0.634 1.00 91.38 100 LEU A N 1
ATOM 793 C CA . LEU A 1 100 ? -22.626 2.056 0.473 1.00 91.38 100 LEU A CA 1
ATOM 794 C C . LEU A 1 100 ? -22.966 3.199 1.449 1.00 91.38 100 LEU A C 1
ATOM 796 O O . LEU A 1 100 ? -22.270 3.401 2.446 1.00 91.38 100 LEU A O 1
ATOM 800 N N . GLY A 1 101 ? -23.999 3.990 1.131 1.00 73.81 101 GLY A N 1
ATOM 801 C CA . GLY A 1 101 ? -24.478 5.130 1.898 1.00 73.81 101 GLY A CA 1
ATOM 802 C C . GLY A 1 101 ? -25.300 4.732 3.126 1.00 73.81 101 GLY A C 1
ATOM 803 O O . GLY A 1 101 ? -26.204 3.905 3.067 1.00 73.81 101 GLY A O 1
ATOM 804 N N . GLY A 1 102 ? -24.988 5.370 4.256 1.00 67.81 102 GLY A N 1
ATOM 805 C CA . GLY A 1 102 ? -25.617 5.145 5.558 1.00 67.81 102 GLY A CA 1
ATOM 806 C C . GLY A 1 102 ? -24.626 5.400 6.695 1.00 67.81 102 GLY A C 1
ATOM 807 O O . GLY A 1 102 ? -23.421 5.504 6.462 1.00 67.81 102 GLY A O 1
ATOM 808 N N . ASN A 1 103 ? -25.116 5.527 7.932 1.00 61.66 103 ASN A N 1
ATOM 809 C CA . ASN A 1 103 ? -24.228 5.473 9.095 1.00 61.66 103 ASN A CA 1
ATOM 810 C C .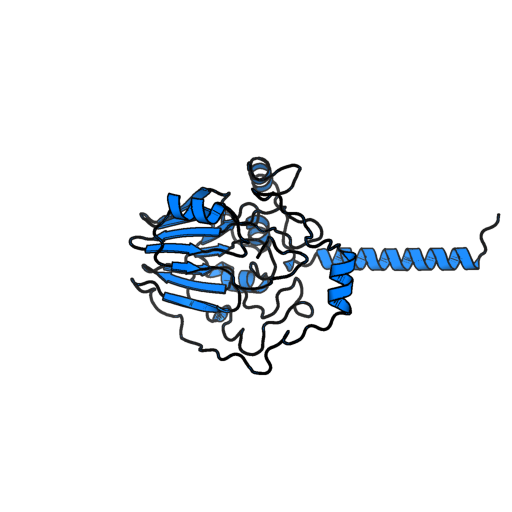 ASN A 1 103 ? -23.642 4.059 9.173 1.00 61.66 103 ASN A C 1
ATOM 812 O O . ASN A 1 103 ? -24.395 3.089 9.091 1.00 61.66 103 ASN A O 1
ATOM 816 N N . SER A 1 104 ? -22.320 3.955 9.317 1.00 69.50 104 SER A N 1
ATOM 817 C CA . SER A 1 104 ? -21.643 2.674 9.525 1.00 69.50 104 SER A CA 1
ATOM 818 C C . SER A 1 104 ? -22.285 1.922 10.695 1.00 69.50 104 SER A C 1
ATOM 820 O O . SER A 1 104 ? -22.640 2.521 11.714 1.00 69.50 104 SER A O 1
ATOM 822 N N . SER A 1 105 ? -22.501 0.622 10.500 1.00 72.56 105 SER A N 1
ATOM 823 C CA . SER A 1 105 ? -23.191 -0.227 11.466 1.00 72.56 105 SER A CA 1
ATOM 824 C C . SER A 1 105 ? -22.302 -0.505 12.692 1.00 72.56 105 SER A C 1
ATOM 826 O O . SER A 1 105 ? -21.071 -0.467 12.617 1.00 72.56 105 SER A O 1
ATOM 828 N N . ASP A 1 106 ? -22.913 -0.833 13.834 1.00 80.56 106 ASP A N 1
ATOM 829 C CA . ASP A 1 106 ? -22.176 -1.300 15.022 1.00 80.56 106 ASP A CA 1
ATOM 830 C C . ASP A 1 106 ? -21.516 -2.675 14.797 1.00 80.56 106 ASP A C 1
ATOM 832 O O . ASP A 1 106 ? -20.628 -3.087 15.544 1.00 80.56 106 ASP A O 1
ATOM 836 N N . LYS A 1 107 ? -21.955 -3.421 13.777 1.00 89.38 107 LYS A N 1
ATOM 837 C CA . LYS A 1 107 ? -21.367 -4.700 13.373 1.00 89.38 107 LYS A CA 1
ATOM 838 C C . LYS A 1 107 ? -20.414 -4.514 12.187 1.00 89.38 107 LYS A C 1
ATOM 840 O O . LYS A 1 107 ? -20.664 -3.650 11.346 1.00 89.38 107 LYS A O 1
ATOM 845 N N . PRO A 1 108 ? -19.362 -5.339 12.072 1.00 93.94 108 PRO A N 1
ATOM 846 C CA . PRO A 1 108 ? -18.458 -5.275 10.940 1.00 93.94 108 PRO A CA 1
ATOM 847 C C . PRO A 1 108 ? -19.163 -5.681 9.648 1.00 93.94 108 PRO A C 1
ATOM 849 O O . PRO A 1 108 ? -19.731 -6.771 9.560 1.00 93.94 108 PRO A O 1
ATOM 852 N N . GLU A 1 109 ? -19.068 -4.829 8.637 1.00 94.81 109 GLU A N 1
ATOM 853 C CA . GLU A 1 109 ? -19.480 -5.109 7.267 1.00 94.81 109 GLU A CA 1
ATOM 854 C C . GLU A 1 109 ? -18.291 -4.877 6.333 1.00 94.81 109 GLU A C 1
ATOM 856 O O . GLU A 1 109 ? -17.651 -3.826 6.370 1.00 94.81 109 GLU A O 1
ATOM 861 N N . LEU A 1 110 ? -17.983 -5.872 5.500 1.00 95.50 110 LEU A N 1
ATOM 862 C CA . LEU A 1 110 ? -16.917 -5.800 4.506 1.00 95.50 110 LEU A CA 1
ATOM 863 C C . LEU A 1 110 ? -17.536 -5.803 3.109 1.00 95.50 110 LEU A C 1
ATOM 865 O O . LEU A 1 110 ? -18.206 -6.764 2.728 1.00 95.50 110 LEU A O 1
ATOM 869 N N . THR A 1 111 ? -17.265 -4.759 2.330 1.00 96.06 111 THR A N 1
ATOM 870 C CA . THR A 1 111 ? -17.552 -4.746 0.892 1.00 96.06 111 THR A CA 1
ATOM 871 C C . THR A 1 111 ? -16.250 -4.853 0.116 1.00 96.06 111 THR A C 1
ATOM 873 O O . THR A 1 111 ? -15.396 -3.974 0.208 1.00 96.06 111 THR A O 1
ATOM 876 N N . TRP A 1 112 ? -16.106 -5.930 -0.654 1.00 96.25 112 TRP A N 1
ATOM 877 C CA . TRP A 1 112 ? -14.940 -6.182 -1.496 1.00 96.25 112 TRP A CA 1
ATOM 878 C C . TRP A 1 112 ? -15.157 -5.639 -2.910 1.00 96.25 112 TRP A C 1
ATOM 880 O O . TRP A 1 112 ? -16.196 -5.895 -3.523 1.00 96.25 112 TRP A O 1
ATOM 890 N N . PHE A 1 113 ? -14.177 -4.898 -3.425 1.00 95.38 113 PHE A N 1
ATOM 891 C CA . PHE A 1 113 ? -14.227 -4.256 -4.741 1.00 95.38 113 PHE A CA 1
ATOM 892 C C . PHE A 1 113 ? -13.349 -4.950 -5.791 1.00 95.38 113 PHE A C 1
ATOM 894 O O . PHE A 1 113 ? -13.250 -4.456 -6.910 1.00 95.38 113 PHE A O 1
ATOM 901 N N . GLY A 1 114 ? -12.741 -6.090 -5.446 1.00 92.62 114 GLY A N 1
ATOM 902 C CA . GLY A 1 114 ? -11.730 -6.766 -6.259 1.00 92.62 114 GLY A CA 1
ATOM 903 C C . GLY A 1 114 ? -10.305 -6.373 -5.855 1.00 92.62 114 GLY A C 1
ATOM 904 O O . GLY A 1 114 ? -10.087 -5.310 -5.275 1.00 92.62 114 GLY A O 1
ATOM 905 N N . HIS A 1 115 ? -9.339 -7.251 -6.157 1.00 93.69 115 HIS A N 1
ATOM 906 C CA . HIS A 1 115 ? -7.945 -7.125 -5.692 1.00 93.69 115 HIS A CA 1
ATOM 907 C C . HIS A 1 115 ? -7.903 -6.920 -4.164 1.00 93.69 115 HIS A C 1
ATOM 909 O O . HIS A 1 115 ? -8.728 -7.500 -3.456 1.00 93.69 115 HIS A O 1
ATOM 915 N N . SER A 1 116 ? -7.029 -6.056 -3.661 1.00 95.50 116 SER A N 1
ATOM 916 C CA . SER A 1 116 ? -6.927 -5.697 -2.239 1.00 95.50 116 SER A CA 1
ATOM 917 C C . SER A 1 116 ? -7.794 -4.498 -1.838 1.00 95.50 116 SER A C 1
ATOM 919 O O . SER A 1 116 ? -7.657 -3.972 -0.736 1.00 95.50 116 SER A O 1
ATOM 921 N N . SER A 1 117 ? -8.705 -4.050 -2.711 1.00 97.50 117 SER A N 1
ATOM 922 C CA . SER A 1 117 ? -9.574 -2.904 -2.444 1.00 97.50 117 SER A CA 1
ATOM 923 C C . SER A 1 117 ? -10.848 -3.323 -1.715 1.00 97.50 117 SER A C 1
ATOM 925 O O . SER A 1 117 ? -11.680 -4.067 -2.247 1.00 97.50 117 SER A O 1
ATOM 927 N N . TYR A 1 118 ? -11.062 -2.795 -0.512 1.00 97.75 118 TYR A N 1
ATOM 928 C CA . TYR A 1 118 ? -12.286 -3.053 0.248 1.00 97.75 118 TYR A CA 1
ATOM 929 C C . TYR A 1 118 ? -12.651 -1.917 1.202 1.00 97.75 118 TYR A C 1
ATOM 931 O O . TYR A 1 118 ? -11.801 -1.171 1.690 1.00 97.75 118 TYR A O 1
ATOM 939 N N . LEU A 1 119 ? -13.949 -1.806 1.483 1.00 97.56 119 LEU A N 1
ATOM 940 C CA . LEU A 1 119 ? -14.507 -0.934 2.510 1.00 97.56 119 LEU A CA 1
ATOM 941 C C . LEU A 1 119 ? -14.897 -1.784 3.721 1.00 97.56 119 LEU A C 1
ATOM 943 O O . LEU A 1 119 ? -15.731 -2.681 3.602 1.00 97.56 119 LEU A O 1
ATOM 947 N N . LEU A 1 120 ? -14.315 -1.475 4.877 1.00 96.19 120 LEU A N 1
ATOM 948 C CA . LEU A 1 120 ? -14.694 -2.020 6.175 1.00 96.19 120 LEU A CA 1
ATOM 949 C C . LEU A 1 120 ? -15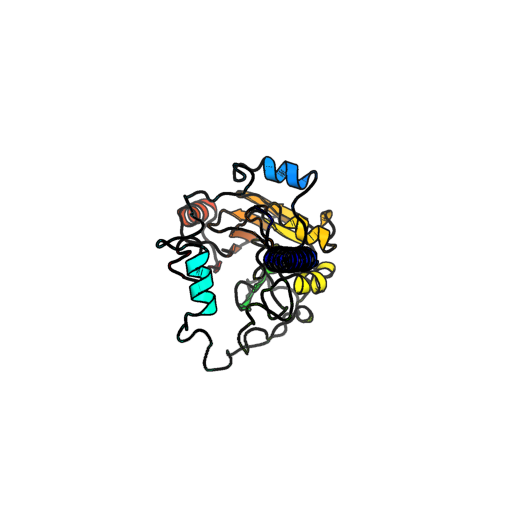.499 -0.968 6.945 1.00 96.19 120 LEU A C 1
ATOM 951 O O . LEU A 1 120 ? -14.986 0.105 7.267 1.00 96.19 120 LEU A O 1
ATOM 955 N N . GLN A 1 121 ? -16.753 -1.285 7.252 1.00 94.75 121 GLN A N 1
ATOM 956 C CA . GLN A 1 121 ? -17.634 -0.452 8.064 1.00 94.75 121 GLN A CA 1
ATOM 957 C C . GLN A 1 121 ? -17.822 -1.108 9.427 1.00 94.75 121 GLN A C 1
ATOM 959 O O . GLN A 1 121 ? -18.265 -2.250 9.506 1.00 94.75 121 GLN A O 1
ATOM 964 N N . VAL A 1 122 ? -17.430 -0.425 10.500 1.00 93.12 122 VAL A N 1
ATOM 965 C CA . VAL A 1 122 ? -17.525 -0.961 11.863 1.00 93.12 122 VAL A CA 1
ATOM 966 C C . VAL A 1 122 ? -17.520 0.166 12.892 1.00 93.12 122 VAL A C 1
ATOM 968 O O . VAL A 1 122 ? -16.739 1.110 12.772 1.00 93.12 122 VAL A O 1
ATOM 971 N N . ASN A 1 123 ? -18.359 0.056 13.926 1.00 90.25 123 ASN A N 1
ATOM 972 C CA . ASN A 1 123 ? -18.448 1.012 15.039 1.00 90.25 123 ASN A CA 1
ATOM 973 C C . ASN A 1 123 ? -18.592 2.473 14.570 1.00 90.25 123 ASN A C 1
ATOM 975 O O . ASN A 1 123 ? -17.940 3.375 15.102 1.00 90.25 123 ASN A O 1
ATOM 979 N N . GLY A 1 124 ? -19.397 2.708 13.532 1.00 88.62 124 GLY A N 1
ATOM 980 C CA . GLY A 1 124 ? -19.613 4.048 12.988 1.00 88.62 124 GLY A CA 1
ATOM 981 C C . GLY A 1 124 ? -18.475 4.591 12.112 1.00 88.62 124 GLY A C 1
ATOM 982 O O . GLY A 1 124 ? -18.595 5.714 11.628 1.00 88.62 124 GLY A O 1
ATOM 983 N N . LEU A 1 125 ? -17.409 3.820 11.860 1.00 91.56 125 LEU A N 1
ATOM 984 C CA . LEU A 1 125 ? -16.316 4.196 10.958 1.00 91.56 125 LEU A CA 1
ATOM 985 C C . LEU A 1 125 ? -16.471 3.582 9.570 1.00 91.56 125 LEU A C 1
ATOM 987 O O . LEU A 1 125 ? -16.876 2.426 9.449 1.00 91.56 125 LEU A O 1
ATOM 991 N N . ASN A 1 126 ? -16.058 4.339 8.554 1.00 95.38 126 ASN A N 1
ATOM 992 C CA . ASN A 1 126 ? -15.810 3.863 7.197 1.00 95.38 126 ASN A CA 1
ATOM 993 C C . ASN A 1 126 ? -14.299 3.826 6.931 1.00 95.38 126 ASN A C 1
ATOM 995 O O . ASN A 1 126 ? -13.651 4.876 6.855 1.00 95.38 126 ASN A O 1
ATOM 999 N N . ILE A 1 127 ? -13.743 2.624 6.774 1.00 96.44 127 ILE A N 1
ATOM 1000 C CA . ILE A 1 127 ? -12.312 2.396 6.553 1.00 96.44 127 ILE A CA 1
ATOM 1001 C C . ILE A 1 127 ? -12.114 1.829 5.158 1.00 96.44 127 ILE A C 1
ATOM 1003 O O . ILE A 1 127 ? -12.526 0.706 4.875 1.00 96.44 127 ILE A O 1
ATOM 1007 N N . LEU A 1 128 ? -11.494 2.613 4.286 1.00 98.31 128 LEU A N 1
ATOM 1008 C CA . LEU A 1 128 ? -11.230 2.221 2.908 1.00 98.31 128 LEU A CA 1
ATOM 1009 C C . LEU A 1 128 ? -9.768 1.794 2.778 1.00 98.31 128 LEU A C 1
ATOM 1011 O O . LEU A 1 128 ? -8.875 2.593 3.057 1.00 98.31 128 LEU A O 1
ATOM 1015 N N . VAL A 1 129 ? -9.529 0.552 2.369 1.00 98.75 129 VAL A N 1
ATOM 1016 C CA . VAL A 1 129 ? -8.184 -0.032 2.286 1.00 98.75 129 VAL A CA 1
ATOM 1017 C C . VAL A 1 129 ? -7.777 -0.206 0.830 1.00 98.75 129 VAL A C 1
ATOM 1019 O O . VAL A 1 129 ? -8.591 -0.663 0.027 1.00 98.75 129 VAL A O 1
ATOM 1022 N N . ASP A 1 130 ? -6.549 0.218 0.512 1.00 98.50 130 ASP A N 1
ATOM 1023 C CA . ASP A 1 130 ? -5.876 0.078 -0.787 1.00 98.50 130 ASP A CA 1
ATOM 1024 C C . ASP A 1 130 ? -6.804 0.283 -2.008 1.00 98.50 130 ASP A C 1
ATOM 1026 O O . ASP A 1 130 ? -6.928 -0.603 -2.858 1.00 98.50 130 ASP A O 1
ATOM 1030 N N . PRO A 1 131 ? -7.539 1.413 -2.106 1.00 97.81 131 PRO A N 1
ATOM 1031 C CA . PRO A 1 131 ? -8.583 1.561 -3.112 1.00 97.81 131 PRO A CA 1
ATOM 1032 C C . PRO A 1 131 ? -8.016 1.830 -4.511 1.00 97.81 131 PRO A C 1
ATOM 1034 O O . PRO A 1 131 ? -7.327 2.827 -4.741 1.00 97.81 131 PRO A O 1
ATOM 1037 N N . VAL A 1 132 ? -8.403 0.989 -5.472 1.00 96.88 132 VAL A N 1
ATOM 1038 C CA . VAL A 1 132 ? -8.060 1.116 -6.893 1.00 96.88 132 VAL A CA 1
ATOM 1039 C C . VAL A 1 132 ? -9.326 1.131 -7.744 1.00 96.88 132 VAL A C 1
ATOM 1041 O O . VAL A 1 132 ? -9.887 0.099 -8.101 1.00 96.88 132 VAL A O 1
ATOM 1044 N N . PHE A 1 133 ? -9.770 2.331 -8.122 1.00 96.50 133 PHE A N 1
ATOM 1045 C CA . PHE A 1 133 ? -10.992 2.542 -8.909 1.00 96.50 133 PHE A CA 1
ATOM 1046 C C . PHE A 1 133 ? -10.747 3.082 -10.326 1.00 96.50 133 PHE A C 1
ATOM 1048 O O . PHE A 1 133 ? -11.701 3.345 -11.065 1.00 96.50 133 PHE A O 1
ATOM 1055 N N . SER A 1 134 ? -9.485 3.224 -10.745 1.00 92.69 134 SER A N 1
ATOM 1056 C CA . SER A 1 134 ? -9.105 3.650 -12.101 1.00 92.69 134 SER A CA 1
ATOM 1057 C C . SER A 1 134 ? -9.330 2.577 -13.175 1.00 92.69 134 SER A C 1
ATOM 1059 O O . SER A 1 134 ? -9.319 2.882 -14.368 1.00 92.69 134 SER A O 1
ATOM 1061 N N . GLY A 1 135 ? -9.544 1.318 -12.773 1.00 90.44 135 GLY A N 1
ATOM 1062 C CA . GLY A 1 135 ? -9.748 0.177 -13.674 1.00 90.44 135 GLY A CA 1
ATOM 1063 C C . GLY A 1 135 ? -8.470 -0.320 -14.365 1.00 90.44 135 GLY A C 1
ATOM 1064 O O . GLY A 1 135 ? -8.530 -1.268 -15.156 1.00 90.44 135 GLY A O 1
ATOM 1065 N N . ARG A 1 136 ? -7.310 0.293 -14.087 1.00 92.81 136 ARG A N 1
ATOM 1066 C CA . ARG A 1 136 ? -6.007 -0.145 -14.597 1.00 92.81 136 ARG A CA 1
ATOM 1067 C C . ARG A 1 136 ? -4.884 0.165 -13.610 1.00 92.81 136 ARG A C 1
ATOM 1069 O O . ARG A 1 136 ? -4.702 1.312 -13.229 1.00 92.81 136 ARG A O 1
ATOM 1076 N N . THR A 1 137 ? -4.064 -0.832 -13.302 1.00 91.06 137 THR A N 1
ATOM 1077 C CA . THR A 1 137 ? -2.923 -0.693 -12.388 1.00 91.06 137 THR A CA 1
ATOM 1078 C C . THR A 1 137 ? -1.680 -0.271 -13.176 1.00 91.06 137 THR A C 1
ATOM 1080 O O . THR A 1 137 ? -1.013 -1.074 -13.836 1.00 91.06 137 THR A O 1
ATOM 1083 N N . SER A 1 138 ? -1.432 1.042 -13.236 1.00 91.44 138 SER A N 1
ATOM 1084 C CA . SER A 1 138 ? -0.372 1.624 -14.071 1.00 91.44 138 SER A CA 1
ATOM 1085 C C . SER A 1 138 ? -0.084 3.094 -13.753 1.00 91.44 138 SER A C 1
ATOM 1087 O O . SER A 1 138 ? -0.993 3.812 -13.336 1.00 91.44 138 SER A O 1
ATOM 1089 N N . PRO A 1 139 ? 1.127 3.608 -14.056 1.00 88.94 139 PRO A N 1
ATOM 1090 C CA . PRO A 1 139 ? 1.367 5.050 -14.101 1.00 88.94 139 PRO A CA 1
ATOM 1091 C C . PRO A 1 139 ? 0.555 5.791 -15.175 1.00 88.94 139 PRO A C 1
ATOM 1093 O O . PRO A 1 139 ? 0.477 7.017 -15.125 1.00 88.94 139 PRO A O 1
ATOM 1096 N N . VAL A 1 140 ? -0.007 5.100 -16.171 1.00 89.69 140 VAL A N 1
ATOM 1097 C CA . VAL A 1 140 ? -0.744 5.717 -17.284 1.00 89.69 140 VAL A CA 1
ATOM 1098 C C . VAL A 1 140 ? -2.012 4.941 -17.632 1.00 89.69 140 VAL A C 1
ATOM 1100 O O . VAL A 1 140 ? -2.047 3.715 -17.588 1.00 89.69 140 VAL A O 1
ATOM 1103 N N . SER A 1 141 ? -3.056 5.640 -18.074 1.00 85.69 141 SER A N 1
ATOM 1104 C CA . SER A 1 141 ? -4.375 5.041 -18.343 1.00 85.69 141 SER A CA 1
ATOM 1105 C C . SER A 1 141 ? -4.428 4.093 -19.555 1.00 85.69 141 SER A C 1
ATOM 1107 O O . SER A 1 141 ? -5.338 3.266 -19.661 1.00 85.69 141 SER A O 1
ATOM 1109 N N . TRP A 1 142 ? -3.458 4.177 -20.473 1.00 85.25 142 TRP A N 1
ATOM 1110 C CA . TRP A 1 142 ? -3.464 3.464 -21.760 1.00 85.25 142 TRP A CA 1
ATOM 1111 C C . TRP A 1 142 ? -2.609 2.184 -21.805 1.00 85.25 142 TRP A C 1
ATOM 1113 O O . TRP A 1 142 ? -2.732 1.414 -22.756 1.00 85.25 142 TRP A O 1
ATOM 1123 N N . ALA A 1 143 ? -1.773 1.915 -20.799 1.00 87.44 143 ALA A N 1
ATOM 1124 C CA . ALA A 1 143 ? -0.928 0.714 -20.713 1.00 87.44 143 ALA A CA 1
ATOM 1125 C C . ALA A 1 143 ? -0.926 0.147 -19.295 1.00 87.44 143 ALA A C 1
ATOM 1127 O O . ALA A 1 143 ? -1.166 0.896 -18.363 1.00 87.44 143 ALA A O 1
ATOM 1128 N N . GLY A 1 144 ? -0.654 -1.150 -19.128 1.00 86.94 144 GLY A N 1
ATOM 1129 C CA . GLY A 1 144 ? -0.673 -1.849 -17.831 1.00 86.94 144 GLY A CA 1
ATOM 1130 C C . GLY A 1 144 ? -1.839 -2.829 -17.694 1.00 86.94 144 GLY A C 1
ATOM 1131 O O . GLY A 1 144 ? -2.597 -3.033 -18.646 1.00 86.94 144 GLY A O 1
ATOM 1132 N N . THR A 1 145 ? -1.989 -3.449 -16.526 1.00 89.31 145 THR A N 1
ATOM 1133 C CA . THR A 1 145 ? -2.997 -4.496 -16.299 1.00 89.31 145 THR A CA 1
ATOM 1134 C C . THR A 1 145 ? -4.374 -3.871 -16.096 1.00 89.31 145 THR A C 1
ATOM 1136 O O . THR A 1 145 ? -4.570 -3.072 -15.187 1.00 89.31 145 THR A O 1
ATOM 1139 N N . LYS A 1 146 ? -5.327 -4.193 -16.979 1.00 92.94 146 LYS A N 1
ATOM 1140 C CA . LYS A 1 146 ? -6.730 -3.771 -16.847 1.00 92.94 146 LYS A CA 1
ATOM 1141 C C . LYS A 1 146 ? -7.436 -4.711 -15.869 1.00 92.94 146 LYS A C 1
ATOM 1143 O O . LYS A 1 146 ? -7.191 -5.916 -15.928 1.00 92.94 146 LYS A O 1
ATOM 1148 N N . ALA A 1 147 ? -8.339 -4.176 -15.053 1.00 93.69 147 ALA A N 1
ATOM 1149 C CA . ALA A 1 147 ? -9.300 -4.989 -14.319 1.00 93.69 147 ALA A CA 1
ATOM 1150 C C . ALA A 1 147 ? -10.079 -5.903 -15.283 1.00 93.69 147 ALA A C 1
ATOM 1152 O O . ALA A 1 147 ? -10.346 -5.535 -16.436 1.00 93.69 147 ALA A O 1
ATOM 1153 N N . PHE A 1 148 ? -10.421 -7.104 -14.817 1.00 94.44 148 PHE A N 1
ATOM 1154 C CA . PHE A 1 148 ? -11.270 -8.011 -15.581 1.00 94.44 148 PHE A CA 1
ATOM 1155 C C . PHE A 1 148 ? -12.661 -7.414 -15.766 1.00 94.44 148 PHE A C 1
ATOM 1157 O O . PHE A 1 148 ? -13.141 -6.643 -14.934 1.00 94.44 148 PHE A O 1
ATOM 1164 N N . ASP A 1 149 ? -13.322 -7.782 -16.859 1.00 93.19 149 ASP A N 1
ATOM 1165 C CA . ASP A 1 149 ? -14.665 -7.285 -17.122 1.00 93.19 149 ASP A CA 1
ATOM 1166 C C . ASP A 1 149 ? -15.615 -7.753 -16.006 1.00 93.19 149 ASP A C 1
ATOM 1168 O O . ASP A 1 149 ? -15.673 -8.936 -15.659 1.00 93.19 149 ASP A O 1
ATOM 1172 N N . GLY A 1 150 ? -16.332 -6.794 -15.417 1.00 92.50 150 GLY A N 1
ATOM 1173 C CA . GLY A 1 150 ? -17.192 -7.008 -14.254 1.00 92.50 150 GLY A CA 1
ATOM 1174 C C . GLY A 1 150 ? -16.503 -6.796 -12.903 1.00 92.50 150 GLY A C 1
ATOM 1175 O O . GLY A 1 150 ? -17.208 -6.651 -11.914 1.00 92.50 150 GLY A O 1
ATOM 1176 N N . ALA A 1 151 ? -15.172 -6.703 -12.825 1.00 92.31 151 ALA A N 1
ATOM 1177 C CA . ALA A 1 151 ? -14.454 -6.530 -11.555 1.00 92.31 151 ALA A CA 1
ATOM 1178 C C . ALA A 1 151 ? -14.389 -5.077 -11.047 1.00 92.31 151 ALA A C 1
ATOM 1180 O O . ALA A 1 151 ? -13.968 -4.855 -9.923 1.00 92.31 151 ALA A O 1
ATOM 1181 N N . ASP A 1 152 ? -14.790 -4.081 -11.844 1.00 92.81 152 ASP A N 1
ATOM 1182 C CA . ASP A 1 152 ? -14.604 -2.653 -11.543 1.00 92.81 152 ASP A CA 1
ATOM 1183 C C . ASP A 1 152 ? -15.930 -1.865 -11.460 1.00 92.81 152 ASP A C 1
ATOM 1185 O O . ASP A 1 152 ? -16.000 -0.692 -11.840 1.00 92.81 152 ASP A O 1
ATOM 1189 N N . VAL A 1 153 ? -17.006 -2.502 -10.977 1.00 94.31 153 VAL A N 1
ATOM 1190 C CA . VAL A 1 153 ? -18.361 -1.905 -10.932 1.00 94.31 153 VAL A CA 1
ATOM 1191 C C . VAL A 1 153 ? -18.506 -0.724 -9.962 1.00 94.31 153 VAL A C 1
ATOM 1193 O O . VAL A 1 153 ? -19.414 0.101 -10.127 1.00 94.31 153 VAL A O 1
ATOM 1196 N N . TYR A 1 154 ? -17.631 -0.637 -8.957 1.00 95.12 154 TYR A N 1
ATOM 1197 C CA . TYR A 1 154 ? -17.544 0.496 -8.038 1.00 95.12 154 TYR A CA 1
ATOM 1198 C C . TYR A 1 154 ? -16.511 1.507 -8.530 1.00 95.12 154 TYR A C 1
ATOM 1200 O O . TYR A 1 154 ? -15.445 1.145 -9.028 1.00 95.12 154 TYR A O 1
ATOM 1208 N N . LYS A 1 155 ? -16.841 2.786 -8.379 1.00 94.94 155 LYS A N 1
ATOM 1209 C CA . LYS A 1 155 ? -15.997 3.934 -8.695 1.00 94.94 155 LYS A CA 1
ATOM 1210 C C . LYS A 1 155 ? -15.785 4.785 -7.444 1.00 94.94 155 LYS A C 1
ATOM 1212 O O . LYS A 1 155 ? -16.508 4.662 -6.456 1.00 94.94 155 LYS A O 1
ATOM 1217 N N . ALA A 1 156 ? -14.811 5.692 -7.493 1.00 95.88 156 ALA A N 1
ATOM 1218 C CA . ALA A 1 156 ? -14.520 6.597 -6.381 1.00 95.88 156 ALA A CA 1
ATOM 1219 C C . ALA A 1 156 ? -15.749 7.429 -5.973 1.00 95.88 156 ALA A C 1
ATOM 1221 O O . ALA A 1 156 ? -15.943 7.750 -4.804 1.00 95.88 156 ALA A O 1
ATOM 1222 N N . GLU A 1 157 ? -16.600 7.796 -6.925 1.00 94.44 157 GLU A N 1
ATOM 1223 C CA . GLU A 1 157 ? -17.812 8.579 -6.696 1.00 94.44 157 GLU A CA 1
ATOM 1224 C C . GLU A 1 157 ? -18.845 7.820 -5.845 1.00 94.44 157 GLU A C 1
ATOM 1226 O O . GLU A 1 157 ? -19.579 8.460 -5.099 1.00 94.44 157 GLU A O 1
ATOM 1231 N N . ASP A 1 158 ? -18.832 6.483 -5.869 1.00 95.12 158 ASP A N 1
ATOM 1232 C CA . ASP A 1 158 ? -19.741 5.635 -5.085 1.00 95.12 158 ASP A CA 1
ATOM 1233 C C . ASP A 1 158 ? -19.350 5.535 -3.599 1.00 95.12 158 ASP A C 1
ATOM 1235 O O . ASP A 1 158 ? -20.119 5.015 -2.792 1.00 95.12 158 ASP A O 1
ATOM 1239 N N . MET A 1 159 ? -18.145 5.979 -3.224 1.00 95.81 159 MET A N 1
ATOM 1240 C CA . MET A 1 159 ? -17.658 5.831 -1.852 1.00 95.81 159 MET A CA 1
ATOM 1241 C C . MET A 1 159 ? -18.383 6.783 -0.887 1.00 95.81 159 MET A C 1
ATOM 1243 O O . MET A 1 159 ? -18.544 7.971 -1.207 1.00 95.81 159 MET A O 1
ATOM 1247 N N . PRO A 1 160 ? -18.750 6.315 0.323 1.00 94.69 160 PRO A N 1
ATOM 1248 C CA . PRO A 1 160 ? -19.276 7.186 1.368 1.00 94.69 160 PRO A CA 1
ATOM 1249 C C . PRO A 1 160 ? -18.181 8.144 1.873 1.00 94.69 160 PRO A C 1
ATOM 1251 O O . PRO A 1 160 ? -17.050 8.161 1.379 1.00 94.69 160 PRO A O 1
ATOM 1254 N N . ARG A 1 161 ? -18.488 8.959 2.890 1.00 94.94 161 ARG A N 1
ATOM 1255 C CA . ARG A 1 161 ? -17.435 9.659 3.646 1.00 94.94 161 ARG A CA 1
ATOM 1256 C C . ARG A 1 161 ? -16.462 8.621 4.211 1.00 94.94 161 ARG A C 1
ATOM 1258 O O . ARG A 1 161 ? -16.912 7.638 4.789 1.00 94.94 161 ARG A O 1
ATOM 1265 N N . ILE A 1 162 ? -15.162 8.862 4.074 1.00 96.81 162 ILE A N 1
ATOM 1266 C CA . ILE A 1 162 ? -14.114 7.945 4.530 1.00 96.81 162 ILE A CA 1
ATOM 1267 C C . ILE A 1 162 ? -13.500 8.530 5.797 1.00 96.81 162 ILE A C 1
ATOM 1269 O O . ILE A 1 162 ? -12.957 9.635 5.776 1.00 96.81 162 ILE A O 1
ATOM 1273 N N . ASP A 1 163 ? -13.579 7.807 6.908 1.00 96.12 163 ASP A N 1
ATOM 1274 C CA . ASP A 1 163 ? -12.936 8.231 8.152 1.00 96.12 163 ASP A CA 1
ATOM 1275 C C . ASP A 1 163 ? -11.436 7.980 8.086 1.00 96.12 163 ASP A C 1
ATOM 1277 O O . ASP A 1 163 ? -10.644 8.878 8.380 1.00 96.12 163 ASP A O 1
ATOM 1281 N N . VAL A 1 164 ? -11.060 6.781 7.632 1.00 97.75 164 VAL A N 1
ATOM 1282 C CA . VAL A 1 164 ? -9.668 6.375 7.460 1.00 97.75 164 VAL A CA 1
ATOM 1283 C C . VAL A 1 164 ? -9.471 5.744 6.090 1.00 97.75 164 VAL A C 1
ATOM 1285 O O . VAL A 1 164 ? -10.158 4.789 5.737 1.00 97.75 164 VAL A O 1
ATOM 1288 N N . MET A 1 165 ? -8.511 6.260 5.330 1.00 98.75 165 MET A N 1
ATOM 1289 C CA . MET A 1 165 ? -7.953 5.554 4.183 1.00 98.75 165 MET A CA 1
ATOM 1290 C C . MET A 1 165 ? -6.649 4.888 4.609 1.00 98.75 165 MET A C 1
ATOM 1292 O O . MET A 1 165 ? -5.736 5.570 5.078 1.00 98.75 165 MET A O 1
ATOM 1296 N N . LEU A 1 166 ? -6.577 3.569 4.469 1.00 98.75 166 LEU A N 1
ATOM 1297 C CA . LEU A 1 166 ? -5.419 2.771 4.846 1.00 98.75 166 LEU A CA 1
ATOM 1298 C C . LEU A 1 166 ? -4.664 2.336 3.590 1.00 98.75 166 LEU A C 1
ATOM 1300 O O . LEU A 1 166 ? -5.274 1.741 2.707 1.00 98.75 166 LEU A O 1
ATOM 1304 N N . ILE A 1 167 ? -3.365 2.637 3.528 1.00 98.88 167 ILE A N 1
ATOM 1305 C CA . ILE A 1 167 ? -2.493 2.283 2.401 1.00 98.88 167 ILE A CA 1
ATOM 1306 C C . ILE A 1 167 ? -1.352 1.376 2.879 1.00 98.88 167 ILE A C 1
ATOM 1308 O O . ILE A 1 167 ? -0.512 1.786 3.687 1.00 98.88 167 ILE A O 1
ATOM 1312 N N . SER A 1 168 ? -1.302 0.142 2.379 1.00 98.75 168 SER A N 1
ATOM 1313 C CA . SER A 1 168 ? -0.289 -0.858 2.750 1.00 98.75 168 SER A CA 1
ATOM 1314 C C . SER A 1 168 ? 1.089 -0.550 2.186 1.00 98.75 168 SER A C 1
ATOM 1316 O O . SER A 1 168 ? 2.082 -0.624 2.915 1.00 98.75 168 SER A O 1
ATOM 1318 N N . HIS A 1 169 ? 1.172 -0.168 0.916 1.00 98.75 169 HIS A N 1
ATOM 1319 C CA . HIS A 1 169 ? 2.421 0.140 0.228 1.00 98.75 169 HIS A CA 1
ATOM 1320 C C . HIS A 1 169 ? 2.164 0.941 -1.056 1.00 98.75 169 HIS A C 1
ATOM 1322 O O . HIS A 1 169 ? 1.028 1.271 -1.387 1.00 98.75 169 HIS A O 1
ATOM 1328 N N . ASP A 1 170 ? 3.231 1.315 -1.764 1.00 98.50 170 ASP A N 1
ATOM 1329 C CA . ASP A 1 170 ? 3.155 2.279 -2.862 1.00 98.50 170 ASP A CA 1
ATOM 1330 C C . ASP A 1 170 ? 2.987 1.671 -4.266 1.00 98.50 170 ASP A C 1
ATOM 1332 O O . ASP A 1 170 ? 3.131 2.413 -5.237 1.00 98.50 170 ASP A O 1
ATOM 1336 N N . HIS A 1 171 ? 2.684 0.380 -4.432 1.00 97.94 171 HIS A N 1
ATOM 1337 C CA . HIS A 1 171 ? 2.466 -0.176 -5.773 1.00 97.94 171 HIS A CA 1
ATOM 1338 C C . HIS A 1 171 ? 1.200 0.380 -6.439 1.00 97.94 171 HIS A C 1
ATOM 1340 O O . HIS A 1 171 ? 0.297 0.910 -5.794 1.00 97.94 171 HIS A O 1
ATOM 1346 N N . TYR A 1 172 ? 1.144 0.314 -7.772 1.00 97.69 172 TYR A N 1
ATOM 1347 C CA . TYR A 1 172 ? 0.049 0.898 -8.562 1.00 97.69 172 TYR A CA 1
ATOM 1348 C C . TYR A 1 172 ? -1.305 0.206 -8.358 1.00 97.69 172 TYR A C 1
ATOM 1350 O O . TYR A 1 172 ? -2.336 0.785 -8.686 1.00 97.69 172 TYR A O 1
ATOM 1358 N N . ASP A 1 173 ? -1.295 -1.017 -7.848 1.00 96.44 173 ASP A N 1
ATOM 1359 C CA . ASP A 1 173 ? -2.445 -1.849 -7.507 1.00 96.44 173 ASP A CA 1
ATOM 1360 C C . ASP A 1 173 ? -2.884 -1.737 -6.037 1.00 96.44 173 ASP A C 1
ATOM 1362 O O . ASP A 1 173 ? -3.877 -2.350 -5.662 1.00 96.44 173 ASP A O 1
ATOM 1366 N N . HIS A 1 174 ? -2.225 -0.878 -5.247 1.00 98.19 174 HIS A N 1
ATOM 1367 C CA . HIS A 1 174 ? -2.612 -0.543 -3.863 1.00 98.19 174 HIS A CA 1
ATOM 1368 C C . HIS A 1 174 ? -2.723 0.965 -3.617 1.00 98.19 174 HIS A C 1
ATOM 1370 O O . HIS A 1 174 ? -3.465 1.423 -2.750 1.00 98.19 174 HIS A O 1
ATOM 1376 N N . LEU A 1 175 ? -2.000 1.758 -4.409 1.00 98.50 175 LEU A N 1
ATOM 1377 C CA . LEU A 1 175 ? -1.972 3.210 -4.344 1.00 98.50 175 LEU A CA 1
ATOM 1378 C C . LEU A 1 175 ? -2.228 3.805 -5.735 1.00 98.50 175 LEU A C 1
ATOM 1380 O O . LEU A 1 175 ? -1.306 4.106 -6.509 1.00 98.50 175 LEU A O 1
ATOM 1384 N N . ASP A 1 176 ? -3.507 3.991 -6.046 1.00 97.75 176 ASP A N 1
ATOM 1385 C CA . ASP A 1 176 ? -3.969 4.511 -7.330 1.00 97.75 176 ASP A CA 1
ATOM 1386 C C . ASP A 1 176 ? -4.105 6.040 -7.325 1.00 97.75 176 ASP A C 1
ATOM 1388 O O . ASP A 1 176 ? -4.930 6.616 -6.616 1.00 97.75 176 ASP A O 1
ATOM 1392 N N . TYR A 1 177 ? -3.311 6.706 -8.166 1.00 98.00 177 TYR A N 1
ATOM 1393 C CA . TYR A 1 177 ? -3.241 8.169 -8.243 1.00 98.00 177 TYR A CA 1
ATOM 1394 C C . TYR A 1 177 ? -4.608 8.822 -8.505 1.00 98.00 177 TYR A C 1
ATOM 1396 O O . TYR A 1 177 ? -4.990 9.760 -7.802 1.00 98.00 177 TYR A O 1
ATOM 1404 N N . GLU A 1 178 ? -5.362 8.309 -9.480 1.00 97.00 178 GLU A N 1
ATOM 1405 C CA . GLU A 1 178 ? -6.668 8.863 -9.857 1.00 97.00 178 GLU A CA 1
ATOM 1406 C C . GLU A 1 178 ? -7.691 8.702 -8.727 1.00 97.00 178 GLU A C 1
ATOM 1408 O O . GLU A 1 178 ? -8.453 9.624 -8.426 1.00 97.00 178 GLU A O 1
ATOM 1413 N N . THR A 1 179 ? -7.678 7.552 -8.050 1.00 97.81 179 THR A N 1
ATOM 1414 C CA . THR A 1 179 ? -8.521 7.300 -6.879 1.00 97.81 179 THR A CA 1
ATOM 1415 C C . THR A 1 179 ? -8.189 8.252 -5.735 1.00 97.81 179 THR A C 1
ATOM 1417 O O . THR A 1 179 ? -9.108 8.857 -5.178 1.00 97.81 179 THR A O 1
ATOM 1420 N N . ILE A 1 180 ? -6.903 8.467 -5.423 1.00 98.50 180 ILE A N 1
ATOM 1421 C CA . ILE A 1 180 ? -6.509 9.431 -4.385 1.00 98.50 180 ILE A CA 1
ATOM 1422 C C . ILE A 1 180 ? -6.996 10.839 -4.733 1.00 98.50 180 ILE A C 1
ATOM 1424 O O . ILE A 1 180 ? -7.606 11.493 -3.886 1.00 98.50 180 ILE A O 1
ATOM 1428 N N . LEU A 1 181 ? -6.795 11.307 -5.970 1.00 98.19 181 LEU A N 1
ATOM 1429 C CA . LEU A 1 181 ? -7.244 12.643 -6.376 1.00 98.19 181 LEU A CA 1
ATOM 1430 C C . LEU A 1 181 ? -8.756 12.837 -6.227 1.00 98.19 181 LEU A C 1
ATOM 1432 O O . LEU A 1 181 ? -9.192 13.908 -5.809 1.00 98.19 181 LEU A O 1
ATOM 1436 N N . LYS A 1 182 ? -9.550 11.809 -6.536 1.00 98.19 182 LYS A N 1
ATOM 1437 C CA . LYS A 1 182 ? -11.018 11.852 -6.446 1.00 98.19 182 LYS A CA 1
ATOM 1438 C C . LYS A 1 182 ? -11.567 11.702 -5.025 1.00 98.19 182 LYS A C 1
ATOM 1440 O O . LYS A 1 182 ? -12.730 12.038 -4.777 1.00 98.19 182 LYS A O 1
ATOM 1445 N N . LEU A 1 183 ? -10.779 11.145 -4.104 1.00 98.31 183 LEU A N 1
ATOM 1446 C CA . LEU A 1 183 ? -11.226 10.825 -2.747 1.00 98.31 183 LEU A CA 1
ATOM 1447 C C . LEU A 1 183 ? -10.626 11.713 -1.664 1.00 98.31 183 LEU A C 1
ATOM 1449 O O . LEU A 1 183 ? -11.259 11.848 -0.621 1.00 98.31 183 LEU A O 1
ATOM 1453 N N . LYS A 1 184 ? -9.461 12.335 -1.875 1.00 98.25 184 LYS A N 1
ATOM 1454 C CA . LYS A 1 184 ? -8.698 12.997 -0.801 1.00 98.25 184 LYS A CA 1
ATOM 1455 C C . LYS A 1 184 ? -9.483 14.007 0.037 1.00 98.25 184 LYS A C 1
ATOM 1457 O O . LYS A 1 184 ? -9.270 14.088 1.245 1.00 98.25 184 LYS A O 1
ATOM 1462 N N . ASP A 1 185 ? -10.429 14.719 -0.569 1.00 97.50 185 ASP A N 1
ATOM 1463 C CA . ASP A 1 185 ? -11.238 15.725 0.126 1.00 97.50 185 ASP A CA 1
ATOM 1464 C C . ASP A 1 185 ? -12.370 15.106 0.969 1.00 97.50 185 ASP A C 1
ATOM 1466 O O . ASP A 1 185 ? -12.879 15.742 1.890 1.00 97.50 185 ASP A O 1
ATOM 1470 N N . ARG A 1 186 ? -12.732 13.843 0.704 1.00 96.56 186 ARG A N 1
ATOM 1471 C CA . ARG A 1 186 ? -13.705 13.042 1.471 1.00 96.56 186 ARG A CA 1
ATOM 1472 C C . ARG A 1 186 ? -13.064 12.163 2.549 1.00 96.56 186 ARG A C 1
ATOM 1474 O O . ARG A 1 186 ? -13.797 11.524 3.305 1.00 96.56 186 ARG A O 1
ATOM 1481 N N . VAL A 1 187 ? -11.732 12.132 2.621 1.00 98.25 187 VAL A N 1
ATOM 1482 C CA . VAL A 1 187 ? -10.970 11.360 3.609 1.00 98.25 187 VAL A CA 1
ATOM 1483 C C . VAL A 1 187 ? -10.668 12.219 4.841 1.00 98.25 187 VAL A C 1
ATOM 1485 O O . VAL A 1 187 ? -10.135 13.334 4.745 1.00 98.25 187 VAL A O 1
ATOM 1488 N N . GLY A 1 188 ? -11.015 11.689 6.014 1.00 97.56 188 GLY A N 1
ATOM 1489 C CA . GLY A 1 188 ? -10.683 12.267 7.313 1.00 97.56 188 GLY A CA 1
ATOM 1490 C C . GLY A 1 188 ? -9.192 12.150 7.618 1.00 97.56 188 GLY A C 1
ATOM 1491 O O . GLY A 1 188 ? -8.533 13.165 7.843 1.00 97.56 188 GLY A O 1
ATOM 1492 N N . LEU A 1 189 ? -8.669 10.924 7.571 1.00 98.44 189 LEU A N 1
ATOM 1493 C CA . LEU A 1 189 ? -7.279 10.603 7.872 1.00 98.44 189 LEU A CA 1
ATOM 1494 C C . LEU A 1 189 ? -6.721 9.553 6.904 1.00 98.44 189 LEU A C 1
ATOM 1496 O O . LEU A 1 189 ? -7.384 8.573 6.583 1.00 98.44 189 LEU A O 1
ATOM 1500 N N . PHE A 1 190 ? -5.473 9.727 6.490 1.00 98.88 190 PHE A N 1
ATOM 1501 C CA . PHE A 1 190 ? -4.683 8.709 5.811 1.00 98.88 190 PHE A CA 1
ATOM 1502 C C . PHE A 1 190 ? -3.766 8.031 6.824 1.00 98.88 190 PHE A C 1
ATOM 1504 O O . PHE A 1 190 ? -3.010 8.706 7.524 1.00 98.88 190 PHE A O 1
ATOM 1511 N N . VAL A 1 191 ? -3.807 6.705 6.884 1.00 98.88 191 VAL A N 1
ATOM 1512 C CA . VAL A 1 191 ? -2.839 5.890 7.622 1.00 98.88 191 VAL A CA 1
ATOM 1513 C C . VAL A 1 191 ? -2.084 5.044 6.608 1.00 98.88 191 VAL A C 1
ATOM 1515 O O . VAL A 1 191 ? -2.690 4.437 5.732 1.00 98.88 191 VAL A O 1
ATOM 1518 N N . THR A 1 192 ? -0.759 5.039 6.671 1.00 98.88 192 THR A N 1
ATOM 1519 C CA . THR A 1 192 ? 0.056 4.388 5.641 1.00 98.88 192 THR A CA 1
ATOM 1520 C C . THR A 1 192 ? 1.396 3.908 6.180 1.00 98.88 192 THR A C 1
ATOM 1522 O O . THR A 1 192 ? 1.855 4.373 7.223 1.00 98.88 192 THR A O 1
ATOM 1525 N N . SER A 1 193 ? 2.064 3.022 5.445 1.00 98.81 193 SER A N 1
ATOM 1526 C CA . SER A 1 193 ? 3.465 2.667 5.693 1.00 98.81 193 SER A CA 1
ATOM 1527 C C . SER A 1 193 ? 4.417 3.866 5.572 1.00 98.81 193 SER A C 1
ATOM 1529 O O . SER A 1 193 ? 4.195 4.793 4.786 1.00 98.81 193 SER A O 1
ATOM 1531 N N . LEU A 1 194 ? 5.505 3.840 6.343 1.00 98.88 194 LEU A N 1
ATOM 1532 C CA . LEU A 1 194 ? 6.519 4.892 6.388 1.00 98.88 194 LEU A CA 1
ATOM 1533 C C . LEU A 1 194 ? 7.084 5.254 5.003 1.00 98.88 194 LEU A C 1
ATOM 1535 O O . LEU A 1 194 ? 7.573 4.406 4.267 1.00 98.88 194 LEU A O 1
ATOM 1539 N N . GLY A 1 195 ? 7.072 6.539 4.653 1.00 98.75 195 GLY A N 1
ATOM 1540 C CA . GLY A 1 195 ? 7.597 7.067 3.394 1.00 98.75 195 GLY A CA 1
ATOM 1541 C C . GLY A 1 195 ? 6.535 7.235 2.304 1.00 98.75 195 GLY A C 1
ATOM 1542 O O . GLY A 1 195 ? 6.675 8.133 1.472 1.00 98.75 195 GLY A O 1
ATOM 1543 N N . VAL A 1 196 ? 5.458 6.442 2.323 1.00 98.88 196 VAL A N 1
ATOM 1544 C CA . VAL A 1 196 ? 4.369 6.516 1.329 1.00 98.88 196 VAL A CA 1
ATOM 1545 C C . VAL A 1 196 ? 3.659 7.875 1.361 1.00 98.88 196 VAL A C 1
ATOM 1547 O O . VAL A 1 196 ? 3.198 8.367 0.328 1.00 98.88 196 VAL A O 1
ATOM 1550 N N . GLY A 1 197 ? 3.643 8.544 2.519 1.00 98.69 197 GLY A N 1
ATOM 1551 C CA . GLY A 1 197 ? 3.075 9.880 2.681 1.00 98.69 197 GLY A CA 1
ATOM 1552 C C . GLY A 1 197 ? 3.705 10.932 1.766 1.00 98.69 197 GLY A C 1
ATOM 1553 O O . GLY A 1 197 ? 3.057 11.929 1.464 1.00 98.69 197 GLY A O 1
ATOM 1554 N N . ALA A 1 198 ? 4.922 10.702 1.257 1.00 98.69 198 ALA A N 1
ATOM 1555 C CA . ALA A 1 198 ? 5.542 11.569 0.255 1.00 98.69 198 ALA A CA 1
ATOM 1556 C C . ALA A 1 198 ? 4.738 11.631 -1.056 1.00 98.69 198 ALA A C 1
ATOM 1558 O O . ALA A 1 198 ? 4.603 12.709 -1.636 1.00 98.69 198 ALA A O 1
ATOM 1559 N N . HIS A 1 199 ? 4.171 10.507 -1.507 1.00 98.75 199 HIS A N 1
ATOM 1560 C CA . HIS A 1 199 ? 3.316 10.474 -2.696 1.00 98.75 199 HIS A CA 1
ATOM 1561 C C . HIS A 1 199 ? 2.001 11.217 -2.444 1.00 98.75 199 HIS A C 1
ATOM 1563 O O . HIS A 1 199 ? 1.615 12.065 -3.245 1.00 98.75 199 HIS A O 1
ATOM 1569 N N . LEU A 1 200 ? 1.356 10.951 -1.302 1.00 98.81 200 LEU A N 1
ATOM 1570 C CA . LEU A 1 200 ? 0.092 11.583 -0.914 1.00 98.81 200 LEU A CA 1
ATOM 1571 C C . LEU A 1 200 ? 0.224 13.109 -0.813 1.00 98.81 200 LEU A C 1
ATOM 1573 O O . LEU A 1 200 ? -0.585 13.843 -1.379 1.00 98.81 200 LEU A O 1
ATOM 1577 N N . GLU A 1 201 ? 1.270 13.592 -0.142 1.00 98.62 201 GLU A N 1
ATOM 1578 C CA . GLU A 1 201 ? 1.537 15.024 0.008 1.00 98.62 201 GLU A CA 1
ATOM 1579 C C . GLU A 1 201 ? 1.826 15.687 -1.345 1.00 98.62 201 GLU A C 1
ATOM 1581 O O . GLU A 1 201 ? 1.277 16.747 -1.649 1.00 98.62 201 GLU A O 1
ATOM 1586 N N . TYR A 1 202 ? 2.597 15.024 -2.213 1.00 98.56 202 TYR A N 1
ATOM 1587 C CA . TYR A 1 202 ? 2.835 15.485 -3.583 1.00 98.56 202 TYR A CA 1
ATOM 1588 C C . TYR A 1 202 ? 1.541 15.564 -4.418 1.00 98.56 202 TYR A C 1
ATOM 1590 O O . TYR A 1 202 ? 1.392 16.463 -5.244 1.00 98.56 202 TYR A O 1
ATOM 1598 N N . TRP A 1 203 ? 0.566 14.686 -4.171 1.00 98.69 203 TRP A N 1
ATOM 1599 C CA . TRP A 1 203 ? -0.771 14.732 -4.787 1.00 98.69 203 TRP A CA 1
ATOM 1600 C C . TRP A 1 203 ? -1.737 15.715 -4.098 1.00 98.69 203 TRP A C 1
ATOM 1602 O O . TRP A 1 203 ? -2.920 15.827 -4.452 1.00 98.69 203 TRP A O 1
ATOM 1612 N N . GLY A 1 204 ? -1.232 16.482 -3.132 1.00 98.56 204 GLY A N 1
ATOM 1613 C CA . GLY A 1 204 ? -1.953 17.544 -2.448 1.00 98.56 204 GLY A CA 1
ATOM 1614 C C . GLY A 1 204 ? -2.882 17.042 -1.349 1.00 98.56 204 GLY A C 1
ATOM 1615 O O . GLY A 1 204 ? -3.937 17.646 -1.151 1.00 98.56 204 GLY A O 1
ATOM 1616 N N . VAL A 1 205 ? -2.541 15.935 -0.684 1.00 98.75 205 VAL A N 1
ATOM 1617 C CA . VAL A 1 205 ? -3.106 15.580 0.625 1.00 98.75 205 VAL A CA 1
ATOM 1618 C C . VAL A 1 205 ? -2.392 16.417 1.698 1.00 98.75 205 VAL A C 1
ATOM 1620 O O . VAL A 1 205 ? -1.161 16.409 1.740 1.00 98.75 205 VAL A O 1
ATOM 1623 N N . PRO A 1 206 ? -3.115 17.144 2.568 1.00 98.38 206 PRO A N 1
ATOM 1624 C CA . PRO A 1 206 ? -2.501 17.909 3.652 1.00 98.38 206 PRO A CA 1
ATOM 1625 C C . PRO A 1 206 ? -1.672 17.024 4.595 1.00 98.38 206 PRO A C 1
ATOM 1627 O O . PRO A 1 206 ? -2.122 15.951 4.996 1.00 98.38 206 PRO A O 1
ATOM 1630 N N . ALA A 1 207 ? -0.469 17.469 4.969 1.00 97.56 207 ALA A N 1
ATOM 1631 C CA . ALA A 1 207 ? 0.457 16.677 5.785 1.00 97.56 207 ALA A CA 1
ATOM 1632 C C . ALA A 1 207 ? -0.103 16.314 7.176 1.00 97.56 207 ALA A C 1
ATOM 1634 O O . ALA A 1 207 ? 0.206 15.252 7.706 1.00 97.56 207 ALA A O 1
ATOM 1635 N N . ASP A 1 208 ? -0.961 17.160 7.749 1.00 97.50 208 ASP A N 1
ATOM 1636 C CA . ASP A 1 208 ? -1.653 16.937 9.025 1.00 97.50 208 ASP A CA 1
ATOM 1637 C C . ASP A 1 208 ? -2.737 15.848 8.954 1.00 97.50 208 ASP A C 1
ATOM 1639 O O . ASP A 1 208 ? -3.138 15.309 9.986 1.00 97.50 208 ASP A O 1
ATOM 1643 N N . LYS A 1 209 ? -3.166 15.465 7.744 1.00 98.12 209 LYS A N 1
ATOM 1644 C CA . LYS A 1 209 ? -4.051 14.318 7.506 1.00 98.12 209 LYS A CA 1
ATOM 1645 C C . LYS A 1 209 ? -3.304 13.005 7.270 1.00 98.12 209 LYS A C 1
ATOM 1647 O O . LYS A 1 209 ? -3.960 11.999 7.019 1.00 98.12 209 LYS A O 1
ATOM 1652 N N . ILE A 1 210 ? -1.972 12.979 7.315 1.00 98.75 210 ILE A N 1
ATOM 1653 C CA . ILE A 1 210 ? -1.179 11.785 6.995 1.00 98.75 210 ILE A CA 1
ATOM 1654 C C . ILE A 1 210 ? -0.488 11.263 8.258 1.00 98.75 210 ILE A C 1
ATOM 1656 O O . ILE A 1 210 ? 0.383 11.920 8.825 1.00 98.75 210 ILE A O 1
ATOM 1660 N N . LYS A 1 211 ? -0.822 10.035 8.663 1.00 98.69 211 LYS A N 1
ATOM 1661 C CA . LYS A 1 211 ? -0.076 9.259 9.659 1.00 98.69 211 LYS A CA 1
ATOM 1662 C C . LYS A 1 211 ? 0.699 8.142 8.970 1.00 98.69 211 LYS A C 1
ATOM 1664 O O . LYS A 1 211 ? 0.128 7.198 8.436 1.00 98.69 211 LYS A O 1
ATOM 1669 N N . GLU A 1 212 ? 2.017 8.253 9.011 1.00 98.81 212 GLU A N 1
ATOM 1670 C CA . GLU A 1 212 ? 2.934 7.231 8.515 1.00 98.81 212 GLU A CA 1
ATOM 1671 C C . GLU A 1 212 ? 3.422 6.359 9.668 1.00 98.81 212 GLU A C 1
ATOM 1673 O O . GLU A 1 212 ? 3.897 6.903 10.666 1.00 98.81 212 GLU A O 1
ATOM 1678 N N . LEU A 1 213 ? 3.371 5.042 9.516 1.00 98.88 213 LEU A N 1
ATOM 1679 C CA . LEU A 1 213 ? 3.771 4.074 10.533 1.00 98.88 213 LEU A CA 1
ATOM 1680 C C . LEU A 1 213 ? 4.928 3.206 10.029 1.00 98.88 213 LEU A C 1
ATOM 1682 O O . LEU A 1 213 ? 4.903 2.711 8.902 1.00 98.88 213 LEU A O 1
ATOM 1686 N N . ASP A 1 214 ? 5.941 3.039 10.871 1.00 98.81 214 ASP A N 1
ATOM 1687 C CA . ASP A 1 214 ? 6.909 1.948 10.766 1.00 98.81 214 ASP A CA 1
ATOM 1688 C C . ASP A 1 214 ? 6.339 0.678 11.425 1.00 98.81 214 ASP A C 1
ATOM 1690 O O . ASP A 1 214 ? 5.355 0.737 12.165 1.00 98.81 214 ASP A O 1
ATOM 1694 N N . TRP A 1 215 ? 6.937 -0.488 11.186 1.00 98.62 215 TRP A N 1
ATOM 1695 C CA . TRP A 1 215 ? 6.463 -1.725 11.802 1.00 98.62 215 TRP A CA 1
ATOM 1696 C C . TRP A 1 215 ? 6.475 -1.633 13.330 1.00 98.62 215 TRP A C 1
ATOM 1698 O O . TRP A 1 215 ? 7.462 -1.222 13.941 1.00 98.62 215 TRP A O 1
ATOM 1708 N N . TRP A 1 216 ? 5.380 -2.109 13.920 1.00 98.50 216 TRP A N 1
ATOM 1709 C CA . TRP A 1 216 ? 5.030 -2.084 15.341 1.00 98.50 216 TRP A CA 1
ATOM 1710 C C . TRP A 1 216 ? 4.671 -0.703 15.900 1.00 98.50 216 TRP A C 1
ATOM 1712 O O . TRP A 1 216 ? 4.322 -0.590 17.075 1.00 98.50 216 TRP A O 1
ATOM 1722 N N . GLU A 1 217 ? 4.682 0.346 15.077 1.00 98.69 217 GLU A N 1
ATOM 1723 C CA . GLU A 1 217 ? 4.127 1.634 15.472 1.00 98.69 217 GLU A CA 1
ATOM 1724 C C . GLU A 1 217 ? 2.604 1.642 15.341 1.00 98.69 217 GLU A C 1
ATOM 1726 O O . GLU A 1 217 ? 2.013 1.024 14.452 1.00 98.69 217 GLU A O 1
ATOM 1731 N N . THR A 1 218 ? 1.963 2.374 16.249 1.00 98.50 218 THR A N 1
ATOM 1732 C CA . THR A 1 218 ? 0.508 2.441 16.366 1.00 98.50 218 THR A CA 1
ATOM 1733 C C . THR A 1 218 ? 0.030 3.877 16.208 1.00 98.50 218 THR A C 1
ATOM 1735 O O . THR A 1 218 ? 0.562 4.794 16.831 1.00 98.50 218 THR A O 1
ATOM 1738 N N . ALA A 1 219 ? -0.998 4.066 15.388 1.00 97.69 219 ALA A N 1
ATOM 1739 C CA . ALA A 1 219 ? -1.787 5.281 15.327 1.00 97.69 219 ALA A CA 1
ATOM 1740 C C . ALA A 1 219 ? -3.089 5.081 16.105 1.00 97.69 219 ALA A C 1
ATOM 1742 O O . ALA A 1 219 ? -3.968 4.331 15.676 1.00 97.69 219 ALA A O 1
ATOM 1743 N N . ASP A 1 220 ? -3.251 5.821 17.198 1.00 95.25 220 ASP A N 1
ATOM 1744 C CA . ASP A 1 220 ? -4.556 5.963 17.836 1.00 95.25 220 ASP A CA 1
ATOM 1745 C C . ASP A 1 220 ? -5.464 6.820 16.946 1.00 95.25 220 ASP A C 1
ATOM 1747 O O . ASP A 1 220 ? -5.073 7.899 16.473 1.00 95.25 220 ASP A O 1
ATOM 1751 N N . LEU A 1 221 ? -6.665 6.311 16.681 1.00 89.94 221 LEU A N 1
ATOM 1752 C CA . LEU A 1 221 ? -7.694 7.011 15.914 1.00 89.94 221 LEU A CA 1
ATOM 1753 C C . LEU A 1 221 ? -8.637 7.750 16.860 1.00 89.94 221 LEU A C 1
ATOM 1755 O O . LEU A 1 221 ? -8.832 8.950 16.718 1.00 89.94 221 LEU A O 1
ATOM 1759 N N . ASN A 1 222 ? -9.169 7.018 17.839 1.00 84.06 222 ASN A N 1
ATOM 1760 C CA . ASN A 1 222 ? -10.095 7.456 18.880 1.00 84.06 222 ASN A CA 1
ATOM 1761 C C . ASN A 1 222 ? -9.889 6.568 20.123 1.00 84.06 222 ASN A C 1
ATOM 1763 O O . ASN A 1 222 ? -9.248 5.519 20.018 1.00 84.06 222 ASN A O 1
ATOM 1767 N N . PRO A 1 223 ? -10.441 6.921 21.299 1.00 85.19 223 PRO A N 1
ATOM 1768 C CA . PRO A 1 223 ? -10.392 6.044 22.467 1.00 85.19 223 PRO A CA 1
ATOM 1769 C C . PRO A 1 223 ? -10.904 4.629 22.150 1.00 85.19 223 PRO A C 1
ATOM 1771 O O . PRO A 1 223 ? -12.043 4.456 21.723 1.00 85.19 223 PRO A O 1
ATOM 1774 N N . GLY A 1 224 ? -10.052 3.618 22.347 1.00 84.88 224 GLY A N 1
ATOM 1775 C CA . GLY A 1 224 ? -10.374 2.214 22.055 1.00 84.88 224 GLY A CA 1
ATOM 1776 C C . GLY A 1 224 ? -10.288 1.815 20.576 1.00 84.88 224 GLY A C 1
ATOM 1777 O O . GLY A 1 224 ? -10.730 0.719 20.228 1.00 84.88 224 GLY A O 1
ATOM 1778 N N . MET A 1 225 ? -9.741 2.677 19.711 1.00 92.69 225 MET A N 1
ATOM 1779 C CA . MET A 1 225 ? -9.547 2.405 18.286 1.00 92.69 225 MET A CA 1
ATOM 1780 C C . MET A 1 225 ? -8.126 2.744 17.847 1.00 92.69 225 MET A C 1
ATOM 1782 O O . MET A 1 225 ? -7.702 3.901 17.928 1.00 92.69 225 MET A O 1
ATOM 1786 N N . SER A 1 226 ? -7.408 1.757 17.326 1.00 97.25 226 SER A N 1
ATOM 1787 C CA . SER A 1 226 ? -6.024 1.931 16.900 1.00 97.25 226 SER A CA 1
ATOM 1788 C C . SER A 1 226 ? -5.681 1.081 15.685 1.00 97.25 226 SER A C 1
ATOM 1790 O O . SER A 1 226 ? -6.208 -0.016 15.493 1.00 97.25 226 SER A O 1
ATOM 1792 N N . ILE A 1 227 ? -4.781 1.610 14.859 1.00 98.56 227 ILE A N 1
ATOM 1793 C CA . ILE A 1 227 ? -4.176 0.894 13.739 1.00 98.56 227 ILE A CA 1
ATOM 1794 C C . ILE A 1 227 ? -2.692 0.747 14.031 1.00 98.56 227 ILE A C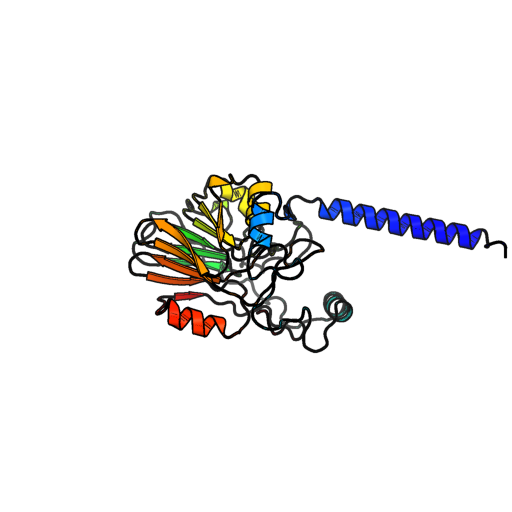 1
ATOM 1796 O O . ILE A 1 227 ? -1.992 1.743 14.205 1.00 98.56 227 ILE A O 1
ATOM 1800 N N . THR A 1 228 ? -2.209 -0.485 14.053 1.00 98.81 228 THR A N 1
ATOM 1801 C CA . THR A 1 228 ? -0.792 -0.807 14.199 1.00 98.81 228 THR A CA 1
ATOM 1802 C C . THR A 1 228 ? -0.267 -1.336 12.876 1.00 98.81 228 THR A C 1
ATOM 1804 O O . THR A 1 228 ? -0.822 -2.295 12.341 1.00 98.81 228 THR A O 1
ATOM 1807 N N . ALA A 1 229 ? 0.803 -0.743 12.348 1.00 98.81 229 ALA A N 1
ATOM 1808 C CA . ALA A 1 229 ? 1.513 -1.342 11.222 1.00 98.81 229 ALA A CA 1
ATOM 1809 C C . ALA A 1 229 ? 2.260 -2.582 11.712 1.00 98.81 229 ALA A C 1
ATOM 1811 O O . ALA A 1 229 ? 2.960 -2.541 12.720 1.00 98.81 229 ALA A O 1
ATOM 1812 N N . ALA A 1 230 ? 2.118 -3.691 11.006 1.00 98.62 230 ALA A N 1
ATOM 1813 C CA . ALA A 1 230 ? 2.780 -4.947 11.304 1.00 98.62 230 ALA A CA 1
ATOM 1814 C C . ALA A 1 230 ? 3.630 -5.385 10.101 1.00 98.62 230 ALA A C 1
ATOM 1816 O O . ALA A 1 230 ? 3.373 -4.961 8.969 1.00 98.62 230 ALA A O 1
ATOM 1817 N N . PRO A 1 231 ? 4.660 -6.225 10.308 1.00 98.38 231 PRO A N 1
ATOM 1818 C CA . PRO A 1 231 ? 5.505 -6.648 9.207 1.00 98.38 231 PRO A CA 1
ATOM 1819 C C . PRO A 1 231 ? 4.726 -7.362 8.109 1.00 98.38 231 PRO A C 1
ATOM 1821 O O . PRO A 1 231 ? 3.760 -8.078 8.373 1.00 98.38 231 PRO A O 1
ATOM 1824 N N . ALA A 1 232 ? 5.204 -7.180 6.886 1.00 97.88 232 ALA A N 1
ATOM 1825 C CA . ALA A 1 232 ? 4.823 -7.949 5.715 1.00 97.88 232 ALA A CA 1
ATOM 1826 C C . ALA A 1 232 ? 6.094 -8.339 4.951 1.00 97.88 232 ALA A C 1
ATOM 1828 O O . ALA A 1 232 ? 7.110 -7.636 5.025 1.00 97.88 232 ALA A O 1
ATOM 1829 N N . ARG A 1 233 ? 6.055 -9.455 4.219 1.00 97.62 233 ARG A N 1
ATOM 1830 C CA . ARG A 1 233 ? 7.151 -9.860 3.335 1.00 97.62 233 ARG A CA 1
ATOM 1831 C C . ARG A 1 233 ? 6.829 -9.450 1.905 1.00 97.62 233 ARG A C 1
ATOM 1833 O O . ARG A 1 233 ? 6.195 -10.200 1.174 1.00 97.62 233 ARG A O 1
ATOM 1840 N N . HIS A 1 234 ? 7.261 -8.255 1.522 1.00 97.62 234 HIS A N 1
ATOM 1841 C CA . HIS A 1 234 ? 6.963 -7.676 0.215 1.00 97.62 234 HIS A CA 1
ATOM 1842 C C . HIS A 1 234 ? 8.062 -6.690 -0.220 1.00 97.62 234 HIS A C 1
ATOM 1844 O O . HIS A 1 234 ? 9.222 -6.827 0.181 1.00 97.62 234 HIS A O 1
ATOM 1850 N N . PHE A 1 235 ? 7.743 -5.736 -1.091 1.00 97.69 235 PHE A N 1
ATOM 1851 C CA . PHE A 1 235 ? 8.634 -4.662 -1.521 1.00 97.69 235 PHE A CA 1
ATOM 1852 C C . PHE A 1 235 ? 7.833 -3.401 -1.881 1.00 97.69 235 PHE A C 1
ATOM 1854 O O . PHE A 1 235 ? 6.608 -3.418 -1.847 1.00 97.69 235 PHE A O 1
ATOM 1861 N N . SER A 1 236 ? 8.515 -2.312 -2.242 1.00 97.75 236 SER A N 1
ATOM 1862 C CA . SER A 1 236 ? 7.867 -1.096 -2.754 1.00 97.75 236 SER A CA 1
ATOM 1863 C C . SER A 1 236 ? 8.547 -0.558 -4.012 1.00 97.75 236 SER A C 1
ATOM 1865 O O . SER A 1 236 ? 9.719 -0.846 -4.292 1.00 97.75 236 SER A O 1
ATOM 1867 N N . GLY A 1 237 ? 7.838 0.261 -4.776 1.00 96.00 237 GLY A N 1
ATOM 1868 C CA . GLY A 1 237 ? 8.404 1.057 -5.849 1.00 96.00 237 GLY A CA 1
ATOM 1869 C C . GLY A 1 237 ? 7.411 1.420 -6.946 1.00 96.00 237 GLY A C 1
ATOM 1870 O O . GLY A 1 237 ? 6.726 0.576 -7.515 1.00 96.00 237 GLY A O 1
ATOM 1871 N N . ARG A 1 238 ? 7.454 2.696 -7.333 1.00 94.31 238 ARG A N 1
ATOM 1872 C CA . ARG A 1 238 ? 6.722 3.243 -8.489 1.00 94.31 238 ARG A CA 1
ATOM 1873 C C . ARG A 1 238 ? 7.636 3.567 -9.670 1.00 94.31 238 ARG A C 1
ATOM 1875 O O . ARG A 1 238 ? 7.199 3.603 -10.810 1.00 94.31 238 ARG A O 1
ATOM 1882 N N . GLY A 1 239 ? 8.921 3.806 -9.410 1.00 90.88 239 GLY A N 1
ATOM 1883 C CA . GLY A 1 239 ? 9.916 4.183 -10.416 1.00 90.88 239 GLY A CA 1
ATOM 1884 C C . GLY A 1 239 ? 10.988 3.117 -10.648 1.00 90.88 239 GLY A C 1
ATOM 1885 O O . GLY A 1 239 ? 10.802 1.935 -10.382 1.00 90.88 239 GLY A O 1
ATOM 1886 N N . ILE A 1 240 ? 12.154 3.559 -11.127 1.00 89.50 240 ILE A N 1
ATOM 1887 C CA . ILE A 1 240 ? 13.313 2.679 -11.368 1.00 89.50 240 ILE A CA 1
ATOM 1888 C C . ILE A 1 240 ? 13.908 2.165 -10.049 1.00 89.50 240 ILE A C 1
ATOM 1890 O O . ILE A 1 240 ? 14.365 1.026 -9.967 1.00 89.50 240 ILE A O 1
ATOM 1894 N N . ILE A 1 241 ? 13.934 3.016 -9.021 1.00 92.69 241 ILE A N 1
ATOM 1895 C CA . ILE A 1 241 ? 14.523 2.690 -7.723 1.00 92.69 241 ILE A CA 1
ATOM 1896 C C . ILE A 1 241 ? 13.412 2.213 -6.785 1.00 92.69 241 ILE A C 1
ATOM 1898 O O . ILE A 1 241 ? 12.446 2.937 -6.552 1.00 92.69 241 ILE A O 1
ATOM 1902 N N . ARG A 1 242 ? 13.576 1.004 -6.248 1.00 94.62 242 ARG A N 1
ATOM 1903 C CA . ARG A 1 242 ? 12.630 0.331 -5.345 1.00 94.62 242 ARG A CA 1
ATOM 1904 C C . ARG A 1 242 ? 12.987 0.547 -3.874 1.00 94.62 242 ARG A C 1
ATOM 1906 O O . ARG A 1 242 ? 14.083 1.019 -3.561 1.00 94.62 242 ARG A O 1
ATOM 1913 N N . ASN A 1 243 ? 12.070 0.166 -2.987 1.00 97.88 243 ASN A N 1
ATOM 1914 C CA . ASN A 1 243 ? 12.272 0.062 -1.539 1.00 97.88 243 ASN A CA 1
ATOM 1915 C C . ASN A 1 243 ? 12.648 1.387 -0.860 1.00 97.88 243 ASN A C 1
ATOM 1917 O O . ASN A 1 243 ? 13.444 1.416 0.078 1.00 97.88 243 ASN A O 1
ATOM 1921 N N . LYS A 1 244 ? 12.105 2.507 -1.349 1.00 98.25 244 LYS A N 1
ATOM 1922 C CA . LYS A 1 244 ? 12.288 3.838 -0.736 1.00 98.25 244 LYS A CA 1
ATOM 1923 C C . LYS A 1 244 ? 11.185 4.203 0.253 1.00 98.25 244 LYS A C 1
ATOM 1925 O O . LYS A 1 244 ? 11.369 5.119 1.049 1.00 98.25 244 LYS A O 1
ATOM 1930 N N . THR A 1 245 ? 10.084 3.470 0.212 1.00 98.75 245 THR A N 1
ATOM 1931 C CA . THR A 1 245 ? 8.959 3.516 1.146 1.00 98.75 245 THR A CA 1
ATOM 1932 C C . THR A 1 245 ? 8.792 2.125 1.763 1.00 98.75 245 THR A C 1
ATOM 1934 O O . THR A 1 245 ? 9.245 1.130 1.190 1.00 98.75 245 THR A O 1
ATOM 1937 N N . LEU A 1 246 ? 8.212 2.045 2.951 1.00 98.81 246 LEU A N 1
ATOM 1938 C CA . LEU A 1 246 ? 7.933 0.787 3.632 1.00 98.81 246 LEU A CA 1
ATOM 1939 C C . LEU A 1 246 ? 6.654 0.142 3.067 1.00 98.81 246 LEU A C 1
ATOM 1941 O O . LEU A 1 246 ? 5.827 0.809 2.444 1.00 98.81 246 LEU A O 1
ATOM 1945 N N . TRP A 1 247 ? 6.491 -1.154 3.320 1.00 98.75 247 TRP A N 1
ATOM 1946 C CA . TRP A 1 247 ? 5.278 -1.941 3.095 1.00 98.75 247 TRP A CA 1
ATOM 1947 C C . TRP A 1 247 ? 4.866 -2.594 4.412 1.00 98.75 247 TRP A C 1
ATOM 1949 O O . TRP A 1 247 ? 5.730 -3.033 5.172 1.00 98.75 247 TRP A O 1
ATOM 1959 N N . SER A 1 248 ? 3.570 -2.676 4.698 1.00 98.75 248 SER A N 1
ATOM 1960 C CA . SER A 1 248 ? 3.083 -3.230 5.966 1.00 98.75 248 SER A CA 1
ATOM 1961 C C . SER A 1 248 ? 1.783 -3.993 5.773 1.00 98.75 248 SER A C 1
ATOM 1963 O O . SER A 1 248 ? 0.976 -3.652 4.912 1.00 98.75 248 SER A O 1
ATOM 1965 N N . SER A 1 249 ? 1.570 -4.975 6.642 1.00 98.62 249 SER A N 1
ATOM 1966 C CA . SER A 1 249 ? 0.222 -5.385 7.024 1.00 98.62 249 SER A CA 1
ATOM 1967 C C . SER A 1 249 ? -0.262 -4.479 8.160 1.00 98.62 249 SER A C 1
ATOM 1969 O O . SER A 1 249 ? 0.518 -3.704 8.721 1.00 98.62 249 SER A O 1
ATOM 1971 N N . PHE A 1 250 ? -1.534 -4.554 8.534 1.00 98.81 250 PHE A N 1
ATOM 1972 C CA . PHE A 1 250 ? -2.058 -3.782 9.655 1.00 98.81 250 PHE A CA 1
ATOM 1973 C C . PHE A 1 250 ? -2.905 -4.625 10.592 1.00 98.81 250 PHE A C 1
ATOM 1975 O O . PHE A 1 250 ? -3.687 -5.478 10.180 1.00 98.81 250 PHE A O 1
ATOM 1982 N N . VAL A 1 251 ? -2.781 -4.318 11.876 1.00 98.75 251 VAL A N 1
ATOM 1983 C CA . VAL A 1 251 ? -3.722 -4.734 12.907 1.00 98.75 251 VAL A CA 1
ATOM 1984 C C . VAL A 1 251 ? -4.629 -3.554 13.200 1.00 98.75 251 VAL A C 1
ATOM 1986 O O . VAL A 1 251 ? -4.152 -2.492 13.594 1.00 98.75 251 VAL A O 1
ATOM 1989 N N . PHE A 1 252 ? -5.932 -3.741 13.037 1.00 98.31 252 PHE A N 1
ATOM 1990 C CA . PHE A 1 252 ? -6.921 -2.735 13.390 1.00 98.31 252 PHE A CA 1
ATOM 1991 C C . PHE A 1 252 ? -7.761 -3.221 14.570 1.00 98.31 252 PHE A C 1
ATOM 1993 O O . PHE A 1 252 ? -8.507 -4.190 14.454 1.00 98.31 252 PHE A O 1
ATOM 2000 N N . LYS A 1 253 ? -7.639 -2.540 15.711 1.00 97.00 253 LYS A N 1
ATOM 2001 C CA . LYS A 1 253 ? -8.459 -2.782 16.902 1.00 97.00 253 LYS A CA 1
ATOM 2002 C C . LYS A 1 253 ? -9.513 -1.692 17.013 1.00 97.00 253 LYS A C 1
ATOM 2004 O O . LYS A 1 253 ? -9.183 -0.513 16.916 1.00 97.00 253 LYS A O 1
ATOM 2009 N N . THR A 1 254 ? -10.770 -2.071 17.229 1.00 92.50 254 THR A N 1
ATOM 2010 C CA . THR A 1 254 ? -11.884 -1.128 17.388 1.00 92.50 254 THR A CA 1
ATOM 2011 C C . THR A 1 254 ? -12.953 -1.671 18.325 1.00 92.50 254 THR A C 1
ATOM 2013 O O . THR A 1 254 ? -13.743 -2.546 17.971 1.00 92.50 254 THR A O 1
ATOM 2016 N N . GLY A 1 255 ? -12.988 -1.138 19.548 1.00 87.81 255 GLY A N 1
ATOM 2017 C CA . GLY A 1 255 ? -13.942 -1.561 20.570 1.00 87.81 255 GLY A CA 1
ATOM 2018 C C . GLY A 1 255 ? -13.868 -3.069 20.814 1.00 87.81 255 GLY A C 1
ATOM 2019 O O . GLY A 1 255 ? -12.897 -3.560 21.383 1.00 87.81 255 GLY A O 1
ATOM 2020 N N . ASN A 1 256 ? -14.892 -3.791 20.358 1.00 89.19 256 ASN A N 1
ATOM 2021 C CA . ASN A 1 256 ? -15.021 -5.236 20.542 1.00 89.19 256 ASN A CA 1
ATOM 2022 C C . ASN A 1 256 ? -14.449 -6.077 19.391 1.00 89.19 256 ASN A C 1
ATOM 2024 O O . ASN A 1 256 ? -14.545 -7.297 19.472 1.00 89.19 256 ASN A O 1
ATOM 2028 N N . TYR A 1 257 ? -13.895 -5.458 18.342 1.00 95.81 257 TYR A N 1
ATOM 2029 C CA . TYR A 1 257 ? -13.405 -6.172 17.162 1.00 95.81 257 TYR A CA 1
ATOM 2030 C C . TYR A 1 257 ? -11.911 -5.958 16.919 1.00 95.81 257 TYR A C 1
ATOM 2032 O O . TYR A 1 257 ? -11.361 -4.879 17.163 1.00 95.81 257 TYR A O 1
ATOM 2040 N N . SER A 1 258 ? -11.269 -6.991 16.388 1.00 97.31 258 SER A N 1
ATOM 2041 C CA . SER A 1 258 ? -9.866 -7.014 15.991 1.00 97.31 258 SER A CA 1
ATOM 2042 C C . SER A 1 258 ? -9.742 -7.588 14.581 1.00 97.31 258 SER A C 1
ATOM 2044 O O . SER A 1 258 ? -10.170 -8.711 14.312 1.00 97.31 258 SER A O 1
ATOM 2046 N N . PHE A 1 259 ? -9.129 -6.829 13.678 1.00 98.44 259 PHE A N 1
ATOM 2047 C CA . PHE A 1 259 ? -8.951 -7.192 12.275 1.00 98.44 259 PHE A CA 1
ATOM 2048 C C . PHE A 1 259 ? -7.471 -7.297 11.929 1.00 98.44 259 PHE A C 1
ATOM 2050 O O . PHE A 1 259 ? -6.669 -6.457 12.345 1.00 98.44 259 PHE A O 1
ATOM 2057 N N . TYR A 1 260 ? -7.130 -8.285 11.109 1.00 98.69 260 TYR A N 1
ATOM 2058 C CA . TYR A 1 260 ? -5.845 -8.351 10.429 1.00 98.69 260 TYR A CA 1
ATOM 2059 C C . TYR A 1 260 ? -6.027 -8.031 8.943 1.00 98.69 260 TYR A C 1
ATOM 2061 O O . TYR A 1 260 ? -6.813 -8.678 8.253 1.00 98.69 260 TYR A O 1
ATOM 2069 N N . LEU A 1 261 ? -5.314 -7.016 8.465 1.00 98.44 261 LEU A N 1
ATOM 2070 C CA . LEU A 1 261 ? -5.387 -6.481 7.109 1.00 98.44 261 LEU A CA 1
ATOM 2071 C C . LEU A 1 261 ? -4.032 -6.751 6.440 1.00 98.44 261 LEU A C 1
ATOM 2073 O O . LEU A 1 261 ? -3.057 -6.051 6.712 1.00 98.44 261 LEU A O 1
ATOM 2077 N N . GLY A 1 262 ? -3.941 -7.823 5.652 1.00 96.88 262 GLY A N 1
ATOM 2078 C CA . GLY A 1 262 ? -2.662 -8.426 5.266 1.00 96.88 262 GLY A CA 1
ATOM 2079 C C . GLY A 1 262 ? -1.800 -7.621 4.294 1.00 96.88 262 GLY A C 1
ATOM 2080 O O . GLY A 1 262 ? -0.576 -7.748 4.349 1.00 96.88 262 GLY A O 1
ATOM 2081 N N . GLY A 1 263 ? -2.408 -6.801 3.429 1.00 95.38 263 GLY A N 1
ATOM 2082 C CA . GLY A 1 263 ? -1.723 -6.290 2.234 1.00 95.38 263 GLY A CA 1
ATOM 2083 C C . GLY A 1 263 ? -1.120 -7.436 1.404 1.00 95.38 263 GLY A C 1
ATOM 2084 O O . GLY A 1 263 ? -1.487 -8.593 1.586 1.00 95.38 263 GLY A O 1
ATOM 2085 N N . ASP A 1 264 ? -0.114 -7.141 0.585 1.00 94.81 264 ASP A N 1
ATOM 2086 C CA . ASP A 1 264 ? 0.535 -8.119 -0.309 1.00 94.81 264 ASP A CA 1
ATOM 2087 C C . ASP A 1 264 ? 1.644 -8.946 0.361 1.00 94.81 264 ASP A C 1
ATOM 2089 O O . ASP A 1 264 ? 2.755 -9.095 -0.147 1.00 94.81 264 ASP A O 1
ATOM 2093 N N . SER A 1 265 ? 1.400 -9.451 1.566 1.00 95.62 265 SER A N 1
ATOM 2094 C CA . SER A 1 265 ? 2.446 -10.152 2.313 1.00 95.62 265 SER A CA 1
ATOM 2095 C C . SER A 1 265 ? 2.632 -11.601 1.857 1.00 95.62 265 SER A C 1
ATOM 2097 O O . SER A 1 265 ? 1.730 -12.421 2.010 1.00 95.62 265 SER A O 1
ATOM 2099 N N . GLY A 1 266 ? 3.846 -11.957 1.429 1.00 95.75 266 GLY A N 1
ATOM 2100 C CA . GLY A 1 266 ? 4.250 -13.356 1.292 1.00 95.75 266 GLY A CA 1
ATOM 2101 C C . GLY A 1 266 ? 4.469 -14.055 2.642 1.00 95.75 266 GLY A C 1
ATOM 2102 O O . GLY A 1 266 ? 4.694 -13.426 3.680 1.00 95.75 266 GLY A O 1
ATOM 2103 N N . TYR A 1 267 ? 4.455 -15.390 2.645 1.00 95.31 267 TYR A N 1
ATOM 2104 C CA . TYR A 1 267 ? 4.584 -16.175 3.880 1.00 95.31 267 TYR A CA 1
ATOM 2105 C C . TYR A 1 267 ? 5.940 -16.008 4.595 1.00 95.31 267 TYR A C 1
ATOM 2107 O O . TYR A 1 267 ? 7.013 -16.122 3.989 1.00 95.31 267 TYR A O 1
ATOM 2115 N N . ASP A 1 268 ? 5.885 -15.793 5.918 1.00 95.94 268 ASP A N 1
ATOM 2116 C CA . ASP A 1 268 ? 7.031 -15.828 6.836 1.00 95.94 268 ASP A CA 1
ATOM 2117 C C . ASP A 1 268 ? 6.577 -15.941 8.313 1.00 95.94 268 ASP A C 1
ATOM 2119 O O . ASP A 1 268 ? 5.388 -15.987 8.634 1.00 95.94 268 ASP A O 1
ATOM 2123 N N . LYS A 1 269 ? 7.533 -15.923 9.248 1.00 96.62 269 LYS A N 1
ATOM 2124 C CA . LYS A 1 269 ? 7.340 -16.008 10.706 1.00 96.62 269 LYS A CA 1
ATOM 2125 C C . LYS A 1 269 ? 6.529 -14.854 11.305 1.00 96.62 269 LYS A C 1
ATOM 2127 O O . LYS A 1 269 ? 6.047 -14.982 12.433 1.00 96.62 269 LYS A O 1
ATOM 2132 N N . HIS A 1 270 ? 6.384 -13.732 10.595 1.00 97.31 270 HIS A N 1
ATOM 2133 C CA . HIS A 1 270 ? 5.674 -12.563 11.114 1.00 97.31 270 HIS A CA 1
ATOM 2134 C C . HIS A 1 270 ? 4.195 -12.862 11.389 1.00 97.31 270 HIS A C 1
ATOM 2136 O O . HIS A 1 270 ? 3.700 -12.408 12.413 1.00 97.31 270 HIS A O 1
ATOM 2142 N N . PHE A 1 271 ? 3.521 -13.694 10.583 1.00 97.94 271 PHE A N 1
ATOM 2143 C CA . PHE A 1 271 ? 2.119 -14.065 10.822 1.00 97.94 271 PHE A CA 1
ATOM 2144 C C . PHE A 1 271 ? 1.908 -14.709 12.197 1.00 97.94 271 PHE A C 1
ATOM 2146 O O . PHE A 1 271 ? 1.026 -14.299 12.950 1.00 97.94 271 PHE A O 1
ATOM 2153 N N . ALA A 1 272 ? 2.758 -15.674 12.564 1.00 98.06 272 ALA A N 1
ATOM 2154 C CA . ALA A 1 272 ? 2.683 -16.335 13.866 1.00 98.06 272 ALA A CA 1
ATOM 2155 C C . ALA A 1 272 ? 2.954 -15.356 15.019 1.00 98.06 272 ALA A C 1
ATOM 2157 O O . ALA A 1 272 ? 2.264 -15.395 16.037 1.00 98.06 272 ALA A O 1
ATOM 2158 N N . LYS A 1 273 ? 3.924 -14.446 14.847 1.00 98.38 273 LYS A N 1
ATOM 2159 C CA . LYS A 1 273 ? 4.219 -13.404 15.839 1.00 98.38 273 LYS A CA 1
ATOM 2160 C C . LYS A 1 273 ? 3.037 -12.444 16.016 1.00 98.38 273 LYS A C 1
ATOM 2162 O O . LYS A 1 273 ? 2.637 -12.190 17.146 1.00 98.38 273 LYS A O 1
ATOM 2167 N N . ILE A 1 274 ? 2.461 -11.954 14.918 1.00 98.56 274 ILE A N 1
ATOM 2168 C CA . ILE A 1 274 ? 1.309 -11.044 14.932 1.00 98.56 274 ILE A CA 1
ATOM 2169 C C . ILE A 1 274 ? 0.110 -11.719 15.604 1.00 98.56 274 ILE A C 1
ATOM 2171 O O . ILE A 1 274 ? -0.522 -11.116 16.466 1.00 98.56 274 ILE A O 1
ATOM 2175 N N . GLY A 1 275 ? -0.163 -12.985 15.274 1.00 98.31 275 GLY A N 1
ATOM 2176 C CA . GLY A 1 275 ? -1.223 -13.766 15.912 1.00 98.31 275 GLY A CA 1
ATOM 2177 C C . GLY A 1 275 ? -1.027 -13.931 17.422 1.00 98.31 275 GLY A C 1
ATOM 2178 O O . GLY A 1 275 ? -1.990 -13.802 18.171 1.00 98.31 275 GLY A O 1
ATOM 2179 N N . ALA A 1 276 ? 0.209 -14.159 17.877 1.00 98.31 276 ALA A N 1
ATOM 2180 C CA . ALA A 1 276 ? 0.523 -14.277 19.301 1.00 98.31 276 ALA A CA 1
ATOM 2181 C C . ALA A 1 276 ? 0.413 -12.944 20.065 1.00 98.31 276 ALA A C 1
ATOM 2183 O O . ALA A 1 276 ? 0.058 -12.943 21.239 1.00 98.31 276 ALA A O 1
ATOM 2184 N N . GLU A 1 277 ? 0.734 -11.821 19.417 1.00 98.00 277 GLU A N 1
ATOM 2185 C CA . GLU A 1 277 ? 0.787 -10.499 20.055 1.00 98.00 277 GLU A CA 1
ATOM 2186 C C . GLU A 1 277 ? -0.559 -9.756 20.018 1.00 98.00 277 GLU A C 1
ATOM 2188 O O . GLU A 1 277 ? -0.918 -9.058 20.968 1.00 98.00 277 GLU A O 1
ATOM 2193 N N . TYR A 1 278 ? -1.329 -9.920 18.940 1.00 97.81 278 TYR A N 1
ATOM 2194 C CA . TYR A 1 278 ? -2.545 -9.140 18.696 1.00 97.81 278 TYR A CA 1
ATOM 2195 C C . TYR A 1 278 ? -3.827 -9.965 18.613 1.00 97.81 278 TYR A C 1
ATOM 2197 O O . TYR A 1 278 ? -4.906 -9.371 18.683 1.00 97.81 278 TYR A O 1
ATOM 2205 N N . GLY A 1 279 ? -3.721 -11.289 18.474 1.00 95.44 279 GLY A N 1
ATOM 2206 C CA . GLY A 1 279 ? -4.873 -12.175 18.381 1.00 95.44 279 GLY A CA 1
ATOM 2207 C C . GLY A 1 279 ? -5.654 -12.321 19.699 1.00 95.44 279 GLY A C 1
ATOM 2208 O O . GLY A 1 279 ? -5.169 -11.931 20.764 1.00 95.44 279 GLY A O 1
ATOM 2209 N N . PRO A 1 280 ? -6.856 -12.924 19.650 1.00 96.81 280 PRO A N 1
ATOM 2210 C CA . PRO A 1 280 ? -7.523 -13.427 18.447 1.00 96.81 280 PRO A CA 1
ATOM 2211 C C . PRO A 1 280 ? -8.043 -12.298 17.539 1.00 96.81 280 PRO A C 1
ATOM 2213 O O . PRO A 1 280 ? -8.282 -11.181 17.992 1.00 96.81 280 PRO A O 1
ATOM 2216 N N . PHE A 1 281 ? -8.195 -12.604 16.248 1.00 98.19 281 PHE A N 1
ATOM 2217 C CA . PHE A 1 281 ? -8.813 -11.718 15.259 1.00 98.19 281 PHE A CA 1
ATOM 2218 C C . PHE A 1 281 ? -10.206 -12.231 14.904 1.00 98.19 281 PHE A C 1
ATOM 2220 O O . PHE A 1 281 ? -10.390 -13.438 14.744 1.00 98.19 281 PHE A O 1
ATOM 2227 N N . ASP A 1 282 ? -11.159 -11.320 14.735 1.00 97.88 282 ASP A N 1
ATOM 2228 C CA . ASP A 1 282 ? -12.504 -11.627 14.243 1.00 97.88 282 ASP A CA 1
ATOM 2229 C C . ASP A 1 282 ? -12.505 -11.881 12.733 1.00 97.88 282 ASP A C 1
ATOM 2231 O O . ASP A 1 282 ? -13.283 -12.686 12.226 1.00 97.88 282 ASP A O 1
ATOM 2235 N N . LEU A 1 283 ? -11.610 -11.201 12.009 1.00 97.75 283 LEU A N 1
ATOM 2236 C CA . LEU A 1 283 ? -11.415 -11.363 10.574 1.00 97.75 283 LEU A CA 1
ATOM 2237 C C . LEU A 1 283 ? -9.949 -11.109 10.208 1.00 97.75 283 LEU A C 1
ATOM 2239 O O . LEU A 1 283 ? -9.345 -10.125 10.637 1.00 97.75 283 LEU A O 1
ATOM 2243 N N . ALA A 1 284 ? -9.404 -11.990 9.373 1.00 98.00 284 ALA A N 1
ATOM 2244 C CA . ALA A 1 284 ? -8.115 -11.816 8.721 1.00 98.00 284 ALA A CA 1
ATOM 2245 C C . ALA A 1 284 ? -8.321 -11.782 7.204 1.00 98.00 284 ALA A C 1
ATOM 2247 O O . ALA A 1 284 ? -8.949 -12.680 6.646 1.00 98.00 284 ALA A O 1
ATOM 2248 N N . ILE A 1 285 ? -7.797 -10.744 6.558 1.00 97.88 285 ILE A N 1
ATOM 2249 C CA . ILE A 1 285 ? -7.814 -10.565 5.106 1.00 97.88 285 ILE A CA 1
ATOM 2250 C C . ILE A 1 285 ? -6.400 -10.838 4.603 1.00 97.88 285 ILE A C 1
ATOM 2252 O O . ILE A 1 285 ? -5.446 -10.225 5.084 1.00 97.88 285 ILE A O 1
ATOM 2256 N N . LEU A 1 286 ? -6.278 -11.789 3.682 1.00 96.12 286 LEU A N 1
ATOM 2257 C CA . LEU A 1 286 ? -5.022 -12.269 3.115 1.00 96.12 286 LEU A CA 1
ATOM 2258 C C . LEU A 1 286 ? -5.166 -12.360 1.600 1.00 96.12 286 LEU A C 1
ATOM 2260 O O . LEU A 1 286 ? -6.241 -12.703 1.107 1.00 96.12 286 LEU A O 1
ATOM 2264 N N . GLU A 1 287 ? -4.074 -12.102 0.895 1.00 92.38 287 GLU A N 1
ATOM 2265 C CA . GLU A 1 287 ? -4.010 -12.276 -0.551 1.00 92.38 287 GLU A CA 1
ATOM 2266 C C . GLU A 1 287 ? -3.896 -13.756 -0.929 1.00 92.38 287 GLU A C 1
ATOM 2268 O O . GLU A 1 287 ? -3.254 -14.548 -0.237 1.00 92.38 287 GLU A O 1
ATOM 2273 N N . ASP A 1 288 ? -4.526 -14.120 -2.047 1.00 91.75 288 ASP A N 1
ATOM 2274 C CA . ASP A 1 288 ? -4.559 -15.485 -2.591 1.00 91.75 288 ASP A CA 1
ATOM 2275 C C . ASP A 1 288 ? -4.280 -15.468 -4.106 1.00 91.75 288 ASP A C 1
ATOM 2277 O O . ASP A 1 288 ? -5.085 -15.897 -4.937 1.00 91.75 288 ASP A O 1
ATOM 2281 N N . GLY A 1 289 ? -3.172 -14.839 -4.512 1.00 91.69 289 GLY A N 1
ATOM 2282 C CA . GLY A 1 289 ? -2.906 -14.585 -5.925 1.00 91.69 289 GLY A CA 1
ATOM 2283 C C . GLY A 1 289 ? -1.479 -14.166 -6.258 1.00 91.69 289 GLY A C 1
ATOM 2284 O O . GLY A 1 289 ? -0.580 -14.177 -5.430 1.00 91.69 289 GLY A O 1
ATOM 2285 N N . GLN A 1 290 ? -1.260 -13.832 -7.535 1.00 90.19 290 GLN A N 1
ATOM 2286 C CA . GLN A 1 290 ? 0.026 -13.365 -8.080 1.00 90.19 290 GLN A CA 1
ATOM 2287 C C . GLN A 1 290 ? 1.222 -14.331 -7.888 1.00 90.19 290 GLN A C 1
ATOM 2289 O O . GLN A 1 290 ? 2.385 -13.953 -8.048 1.00 90.19 290 GLN A O 1
ATOM 2294 N N . TYR A 1 291 ? 0.961 -15.619 -7.659 1.00 89.75 291 TYR A N 1
ATOM 2295 C CA . TYR A 1 291 ? 2.001 -16.639 -7.521 1.00 89.75 291 TYR A CA 1
ATOM 2296 C C . TYR A 1 291 ? 2.849 -16.806 -8.786 1.00 89.75 291 TYR A C 1
ATOM 2298 O O . TYR A 1 291 ? 2.340 -16.965 -9.900 1.00 89.75 291 TYR A O 1
ATOM 2306 N N . ASN A 1 292 ? 4.172 -16.832 -8.620 1.00 91.56 292 ASN A N 1
ATOM 2307 C CA . ASN A 1 292 ? 5.099 -17.101 -9.712 1.00 91.56 292 ASN A CA 1
ATOM 2308 C C . ASN A 1 292 ? 6.430 -17.659 -9.207 1.00 91.56 292 ASN A C 1
ATOM 2310 O O . ASN A 1 292 ? 6.961 -17.212 -8.192 1.00 91.56 292 ASN A O 1
ATOM 2314 N N . ALA A 1 293 ? 7.028 -18.563 -9.982 1.00 91.75 293 ALA A N 1
ATOM 2315 C CA . ALA A 1 293 ? 8.334 -19.143 -9.677 1.00 91.75 293 ALA A CA 1
ATOM 2316 C C . ALA A 1 293 ? 9.476 -18.111 -9.614 1.00 91.75 293 ALA A C 1
ATOM 2318 O O . ALA A 1 293 ? 10.501 -18.389 -9.000 1.00 91.75 293 ALA A O 1
ATOM 2319 N N . PHE A 1 294 ? 9.319 -16.940 -10.242 1.00 92.88 294 PHE A N 1
ATOM 2320 C CA . PHE A 1 294 ? 10.311 -15.869 -10.217 1.00 92.88 294 PHE A CA 1
ATOM 2321 C C . PHE A 1 294 ? 10.193 -14.939 -9.011 1.00 92.88 294 PHE A C 1
ATOM 2323 O O . PHE A 1 294 ? 11.142 -14.208 -8.749 1.00 92.88 294 PHE A O 1
ATOM 2330 N N . TRP A 1 295 ? 9.118 -14.988 -8.225 1.00 93.25 295 TRP A N 1
ATOM 2331 C CA . TRP A 1 295 ? 8.959 -14.172 -7.011 1.00 93.25 295 TRP A CA 1
ATOM 2332 C C . TRP A 1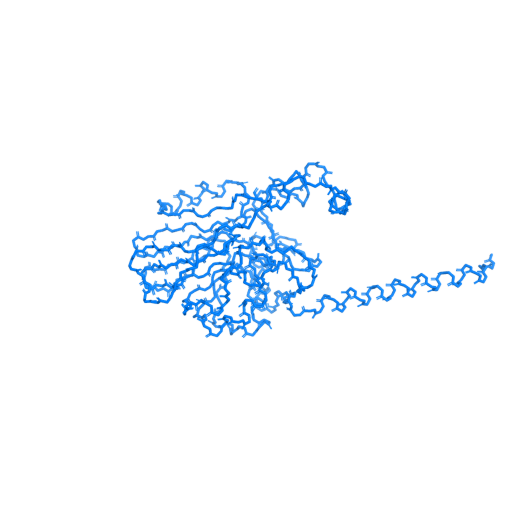 295 ? 8.173 -14.903 -5.912 1.00 93.25 295 TRP A C 1
ATOM 2334 O O . TRP A 1 295 ? 7.349 -14.321 -5.218 1.00 93.25 295 TRP A O 1
ATOM 2344 N N . ALA A 1 296 ? 8.480 -16.183 -5.707 1.00 93.81 296 ALA A N 1
ATOM 2345 C CA . ALA A 1 296 ? 7.738 -17.117 -4.853 1.00 93.81 296 ALA A CA 1
ATOM 2346 C C . ALA A 1 296 ? 7.694 -16.783 -3.344 1.00 93.81 296 ALA A C 1
ATOM 2348 O O . ALA A 1 296 ? 7.197 -17.579 -2.559 1.00 93.81 296 ALA A O 1
ATOM 2349 N N . ASN A 1 297 ? 8.276 -15.661 -2.921 1.00 93.81 297 ASN A N 1
ATOM 2350 C CA . ASN A 1 297 ? 8.446 -15.288 -1.517 1.00 93.81 297 ASN A CA 1
ATOM 2351 C C . ASN A 1 297 ? 7.594 -14.089 -1.080 1.00 93.81 297 ASN A C 1
ATOM 2353 O O . ASN A 1 297 ? 7.577 -13.793 0.111 1.00 93.81 297 ASN A O 1
ATOM 2357 N N . ILE A 1 298 ? 7.000 -13.353 -2.023 1.00 92.31 298 ILE A N 1
ATOM 2358 C CA . ILE A 1 298 ? 6.407 -12.028 -1.773 1.00 92.31 298 ILE A CA 1
ATOM 2359 C C . ILE A 1 298 ? 4.890 -11.967 -2.007 1.00 92.31 298 ILE A C 1
ATOM 2361 O O . ILE A 1 298 ? 4.335 -10.884 -1.907 1.00 92.31 298 ILE A O 1
ATOM 2365 N N . HIS A 1 299 ? 4.255 -13.101 -2.316 1.00 89.38 299 HIS A N 1
ATOM 2366 C CA . HIS A 1 299 ? 2.806 -13.326 -2.325 1.00 89.38 299 HIS A CA 1
ATOM 2367 C C . HIS A 1 299 ? 2.540 -14.736 -1.795 1.00 89.38 299 HIS A C 1
ATOM 2369 O O . HIS A 1 299 ? 3.436 -15.596 -1.991 1.00 89.38 299 HIS A O 1
#

Sequence (299 aa):
MKLNRTFKRIMIALLVVIGVFTLAVFIFLQQSSFGAAPSGARLERVKRSPQYVDGAFANQSETPTFTGGGTFFSVMYNFLFTKYERKLPDFVLPSIKRDLGGNSSDKPELTWFGHSSYLLQVNGLNILVDPVFSGRTSPVSWAGTKAFDGADVYKAEDMPRIDVMLISHDHYDHLDYETILKLKDRVGLFVTSLGVGAHLEYWGVPADKIKELDWWETADLNPGMSITAAPARHFSGRGIIRNKTLWSSFVFKTGNYSFYLGGDSGYDKHFAKIGAEYGPFDLAILEDGQYNAFWANIH

Secondary structure (DSSP, 8-state):
----HHHHHHHHHHHHHHHHHHHHHHHHHTSGGG-----HHHHHHHTT-TTEETTEE--SS---SS-TT--HHHHHHHHHHPPPTTSS-SSPPP-------SSPPSS-EEEE-STT-EEEEETTEEEEES---SSEESSSTTSSEEPPTTTT---GGG---EEEEEE---STTTS-HHHHHHHGGGEEEEEEETTTHHHHHHTT--GGGEEEE-TT-EEEEETTEEEEEE--B----SSSS--SS---EEEEEETTEEEEE--SPBSSTHHHHHHHHH---SEEE-------TTSTT--

pLDDT: mean 94.16, std 6.25, range [51.88, 98.88]

Foldseek 3Di:
DPDPPVNVVVVVVVVVVVVVVVVVQVVLCPQLLQFDFDDDPLLVVLCVFPQQPPNFGDAPDDFDLWFPPDDPVNVVCCVVPNDDPPPADPDADDDDDDQPDDFQDCDWDWDDLDDLWIWIGHPRATETFLDDQLQAQASDNPDHDGHHHNSRPDHLVSDAQHAEYEAQASGSSRDPLVSLLSCLVSYNAYEYARRNVSRSVSSPRDPVRYHHADAQDWDDSDVFWIKGWHDAQAWHRSDPDTRSTDGTWIWITHHPFIETSHPQGFDDPRVVVCCVPGDDHPYYDYDDDPDDNTRNGRD

Radius of gyration: 21.46 Å; chains: 1; bounding box: 68×38×66 Å